Protein 6STT (pdb70)

Structure (mmCIF, N/CA/C/O backbone):
data_6STT
#
_entry.id   6STT
#
_cell.length_a   104.236
_cell.length_b   104.236
_cell.length_c   104.236
_cell.angle_alpha   90.000
_cell.angle_beta   90.000
_cell.angle_gamma   90.000
#
_symmetry.space_group_name_H-M   'P 2 3'
#
loop_
_entity.id
_entity.type
_entity.pdbx_description
1 polymer Fiber
2 non-polymer 'N-acetyl-alpha-neuraminic acid'
3 water water
#
loop_
_atom_site.group_PDB
_atom_site.id
_atom_site.type_symbol
_atom_site.label_atom_id
_atom_site.label_alt_id
_atom_site.label_comp_id
_atom_site.label_asym_id
_atom_site.label_entity_id
_atom_site.label_seq_id
_atom_site.pdbx_PDB_ins_code
_atom_site.Cartn_x
_atom_site.Cartn_y
_atom_site.Cartn_z
_atom_site.occupancy
_atom_site.B_iso_or_equiv
_atom_site.auth_seq_id
_atom_site.auth_comp_id
_atom_site.auth_asym_id
_atom_site.auth_atom_id
_atom_site.pdbx_PDB_model_num
ATOM 1 N N . LEU A 1 1 ? -12.198 -10.417 -20.236 1.00 42.46 187 LEU A N 1
ATOM 2 C CA . LEU A 1 1 ? -12.318 -9.377 -21.232 1.00 45.64 187 LEU A CA 1
ATOM 3 C C . LEU A 1 1 ? -13.014 -9.965 -22.467 1.00 37.27 187 LEU A C 1
ATOM 4 O O . LEU A 1 1 ? -13.250 -11.173 -22.542 1.00 33.85 187 LEU A O 1
ATOM 9 N N . THR A 1 2 ? -13.443 -9.086 -23.349 1.00 35.65 188 THR A N 1
ATOM 10 C CA . THR A 1 2 ? -14.440 -9.388 -24.391 1.00 33.80 188 THR A CA 1
ATOM 11 C C . THR A 1 2 ? -13.865 -8.867 -25.703 1.00 30.63 188 THR A C 1
ATOM 12 O O . THR A 1 2 ? -13.320 -7.758 -25.705 1.00 31.72 188 THR A O 1
ATOM 16 N N . LEU A 1 3 ? -13.958 -9.686 -26.737 1.00 29.81 189 LEU A N 1
ATOM 17 C CA . LEU A 1 3 ? -13.698 -9.334 -28.151 1.00 29.65 189 LEU A CA 1
ATOM 18 C C . LEU A 1 3 ? -15.036 -9.513 -28.854 1.00 27.34 189 LEU A C 1
ATOM 19 O O . LEU A 1 3 ? -15.615 -10.632 -28.777 1.00 26.04 189 LEU A O 1
ATOM 24 N N . TRP A 1 4 ? -15.530 -8.460 -29.469 1.00 28.53 190 TRP A N 1
ATOM 25 C CA . TRP A 1 4 ? -16.936 -8.460 -29.949 1.00 25.85 190 TRP A CA 1
ATOM 26 C C . TRP A 1 4 ? -17.099 -7.570 -31.179 1.00 25.46 190 TRP A C 1
ATOM 27 O O . TRP A 1 4 ? -16.268 -6.653 -31.412 1.00 27.38 190 TRP A O 1
ATOM 38 N N . THR A 1 5 ? -18.168 -7.859 -31.914 1.00 23.82 191 THR A N 1
ATOM 39 C CA . THR A 1 5 ? -18.779 -6.984 -32.934 1.00 25.11 191 THR A CA 1
ATOM 40 C C . THR A 1 5 ? -19.585 -5.907 -32.214 1.00 25.48 191 THR A C 1
ATOM 41 O O . THR A 1 5 ? -19.733 -5.973 -30.991 1.00 25.69 191 THR A O 1
ATOM 45 N N . THR A 1 6 ? -20.103 -4.949 -32.968 1.00 27.52 192 THR A N 1
ATOM 46 C CA . THR A 1 6 ? -21.203 -4.092 -32.489 1.00 26.98 192 THR A CA 1
ATOM 47 C C . THR A 1 6 ? -22.427 -4.973 -32.294 1.00 21.96 192 THR A C 1
ATOM 48 O O . THR A 1 6 ? -22.471 -6.119 -32.845 1.00 21.73 192 THR A O 1
ATOM 52 N N . LEU A 1 7 ? -23.417 -4.444 -31.583 1.00 22.15 193 LEU A N 1
ATOM 53 C CA . LEU A 1 7 ? -24.622 -5.235 -31.241 1.00 21.53 193 LEU A CA 1
ATOM 54 C C . LEU A 1 7 ? -25.811 -4.743 -32.071 1.00 22.92 193 LEU A C 1
ATOM 55 O O . LEU A 1 7 ? -26.916 -5.295 -31.927 1.00 24.63 193 LEU A O 1
ATOM 60 N N . ASP A 1 8 ? -25.642 -3.662 -32.829 1.00 23.37 194 ASP A N 1
ATOM 61 C CA . ASP A 1 8 ? -26.780 -3.105 -33.594 1.00 24.38 194 ASP A CA 1
ATOM 62 C C . ASP A 1 8 ? -27.021 -4.001 -34.806 1.00 25.42 194 ASP A C 1
ATOM 63 O O . ASP A 1 8 ? -26.292 -4.971 -35.029 1.00 27.45 194 ASP A O 1
ATOM 68 N N . PRO A 1 9 ? -28.038 -3.691 -35.638 1.00 27.13 195 PRO A N 1
ATOM 69 C CA . PRO A 1 9 ? -28.322 -4.492 -36.828 1.00 28.64 195 PRO A CA 1
ATOM 70 C C . PRO A 1 9 ? -27.471 -4.172 -38.075 1.00 27.60 195 PRO A C 1
ATOM 71 O O . PRO A 1 9 ? -27.691 -4.824 -39.086 1.00 30.90 195 PRO A O 1
ATOM 75 N N . SER A 1 10 ? -26.584 -3.166 -38.013 1.00 27.57 196 SER A N 1
ATOM 76 C CA . SER A 1 10 ? -25.784 -2.636 -39.158 1.00 29.68 196 SER A CA 1
ATOM 77 C C . SER A 1 10 ? -24.919 -3.752 -39.722 1.00 26.97 196 SER A C 1
ATOM 78 O O . SER A 1 10 ? -24.187 -4.375 -38.965 1.00 25.62 196 SER A O 1
ATOM 81 N N . PRO A 1 11 ? -24.908 -4.015 -41.049 1.00 25.31 197 PRO A N 1
ATOM 82 C CA . PRO A 1 11 ? -24.117 -5.128 -41.577 1.00 24.86 197 PRO A CA 1
ATOM 83 C C . PRO A 1 11 ? -22.593 -4.963 -41.425 1.00 24.35 197 PRO A C 1
ATOM 84 O O . PRO A 1 11 ? -22.067 -3.835 -41.424 1.00 28.00 197 PRO A O 1
ATOM 88 N N . ASN A 1 12 ? -21.921 -6.091 -41.219 1.00 22.85 198 ASN A N 1
ATOM 89 C CA . ASN A 1 12 ? -20.447 -6.137 -41.035 1.00 23.95 198 ASN A CA 1
ATOM 90 C C . ASN A 1 12 ? -19.824 -7.268 -41.855 1.00 24.10 198 ASN A C 1
ATOM 91 O O . ASN A 1 12 ? -18.623 -7.547 -41.664 1.00 26.62 198 ASN A O 1
ATOM 96 N N . CYS A 1 13 ? -20.587 -7.902 -42.742 1.00 25.62 199 CYS A N 1
ATOM 97 C CA . CYS A 1 13 ? -20.193 -9.212 -43.305 1.00 24.12 199 CYS A CA 1
ATOM 98 C C . CYS A 1 13 ? -20.602 -9.324 -44.771 1.00 25.65 199 CYS A C 1
ATOM 99 O O . CYS A 1 13 ? -21.640 -8.766 -45.131 1.00 24.71 199 CYS A O 1
ATOM 102 N N . LYS A 1 14 ? -19.792 -10.023 -45.568 1.00 25.87 200 LYS A N 1
ATOM 103 C CA . LYS A 1 14 ? -20.117 -10.386 -46.962 1.00 24.39 200 LYS A CA 1
ATOM 104 C C . LYS A 1 14 ? -20.226 -11.909 -47.052 1.00 24.88 200 LYS A C 1
ATOM 105 O O . LYS A 1 14 ? -19.200 -12.598 -46.934 1.00 29.81 200 LYS A O 1
ATOM 111 N N . ILE A 1 15 ? -21.431 -12.399 -47.303 1.00 24.59 201 ILE A N 1
ATOM 112 C CA . ILE A 1 15 ? -21.661 -13.810 -47.698 1.00 23.56 201 ILE A CA 1
ATOM 113 C C . ILE A 1 15 ? -21.690 -13.879 -49.225 1.00 24.35 201 ILE A C 1
ATOM 114 O O . ILE A 1 15 ? -20.914 -14.675 -49.799 1.00 28.51 201 ILE A O 1
ATOM 119 N N . ASP A 1 16 ? -22.612 -13.151 -49.833 1.00 26.90 202 ASP A N 1
ATOM 120 C CA . ASP A 1 16 ? -22.816 -13.053 -51.305 1.00 27.93 202 ASP A CA 1
ATOM 121 C C . ASP A 1 16 ? -22.305 -11.692 -51.793 1.00 28.46 202 ASP A C 1
ATOM 122 O O . ASP A 1 16 ? -21.308 -11.654 -52.542 1.00 31.95 202 ASP A O 1
ATOM 127 N N . ILE A 1 17 ? -22.966 -10.608 -51.379 1.00 29.63 203 ILE A N 1
ATOM 128 C CA . ILE A 1 17 ? -22.610 -9.232 -51.821 1.00 31.66 203 ILE A CA 1
ATOM 129 C C . ILE A 1 17 ? -22.109 -8.437 -50.611 1.00 31.09 203 ILE A C 1
ATOM 130 O O . ILE A 1 17 ? -22.334 -8.854 -49.449 1.00 27.47 203 ILE A O 1
ATOM 135 N N . GLU A 1 18 ? -21.452 -7.305 -50.889 1.00 31.33 204 GLU A N 1
ATOM 136 C CA . GLU A 1 18 ? -20.795 -6.482 -49.848 1.00 32.44 204 GLU A CA 1
ATOM 137 C C . GLU A 1 18 ? -21.842 -6.123 -48.789 1.00 28.32 204 GLU A C 1
ATOM 138 O O . GLU A 1 18 ? -23.004 -5.763 -49.157 1.00 28.29 204 GLU A O 1
ATOM 144 N N . LYS A 1 19 ? -21.472 -6.271 -47.517 1.00 27.56 205 LYS A N 1
ATOM 145 C CA . LYS A 1 19 ? -22.302 -5.784 -46.385 1.00 26.28 205 LYS A CA 1
ATOM 146 C C . LYS A 1 19 ? -23.723 -6.328 -46.527 1.00 25.25 205 LYS A C 1
ATOM 147 O O . LYS A 1 19 ? -24.708 -5.572 -46.315 1.00 26.27 205 LYS A O 1
ATOM 153 N N . ASP A 1 20 ? -23.844 -7.622 -46.813 1.00 23.68 206 ASP A N 1
ATOM 154 C CA . ASP A 1 20 ? -25.185 -8.222 -46.972 1.00 23.79 206 ASP A CA 1
ATOM 155 C C . ASP A 1 20 ? -25.642 -8.820 -45.653 1.00 24.87 206 ASP A C 1
ATOM 156 O O . ASP A 1 20 ? -26.739 -9.384 -45.636 1.00 22.56 206 ASP A O 1
ATOM 161 N N . SER A 1 21 ? -24.840 -8.756 -44.596 1.00 21.93 207 SER A N 1
ATOM 162 C CA . SER A 1 21 ? -25.219 -9.501 -43.382 1.00 21.01 207 SER A CA 1
ATOM 163 C C . SER A 1 21 ? -24.571 -8.917 -42.131 1.00 21.22 207 SER A C 1
ATOM 164 O O . SER A 1 21 ? -23.500 -8.260 -42.220 1.00 24.44 207 SER A O 1
ATOM 167 N N . LYS A 1 22 ? -25.194 -9.195 -40.988 1.00 22.02 208 LYS A N 1
ATOM 168 C CA . LYS A 1 22 ? -24.669 -8.824 -39.654 1.00 20.09 208 LYS A CA 1
ATOM 169 C C . LYS A 1 22 ? -24.450 -10.106 -38.861 1.00 20.93 208 LYS A C 1
ATOM 170 O O . LYS A 1 22 ? -25.443 -10.709 -38.437 1.00 21.17 208 LYS A O 1
ATOM 176 N N . LEU A 1 23 ? -23.188 -10.479 -38.685 1.00 19.83 209 LEU A N 1
ATOM 177 C CA . LEU A 1 23 ? -22.785 -11.524 -37.716 1.00 19.79 209 LEU A CA 1
ATOM 178 C C . LEU A 1 23 ? -22.569 -10.813 -36.390 1.00 20.47 209 LEU A C 1
ATOM 179 O O . LEU A 1 23 ? -21.647 -9.982 -36.315 1.00 22.14 209 LEU A O 1
ATOM 184 N N . THR A 1 24 ? -23.414 -11.089 -35.404 1.00 19.14 210 THR A N 1
ATOM 185 C CA . THR A 1 24 ? -23.210 -10.552 -34.039 1.00 19.59 210 THR A CA 1
ATOM 186 C C . THR A 1 24 ? -22.450 -11.631 -33.274 1.00 18.64 210 THR A C 1
ATOM 187 O O . THR A 1 24 ? -22.983 -12.748 -33.119 1.00 19.99 210 THR A O 1
ATOM 191 N N . LEU A 1 25 ? -21.210 -11.333 -32.885 1.00 21.13 211 LEU A N 1
ATOM 192 C CA . LEU A 1 25 ? -20.340 -12.314 -32.212 1.00 21.96 211 LEU A CA 1
ATOM 193 C C . LEU A 1 25 ? -19.739 -11.671 -30.969 1.00 20.88 211 LEU A C 1
ATOM 194 O O . LEU A 1 25 ? -19.114 -10.605 -31.094 1.00 22.94 211 LEU A O 1
ATOM 199 N N . VAL A 1 26 ? -19.967 -12.312 -29.822 1.00 21.31 212 VAL A N 1
ATOM 200 C CA . VAL A 1 26 ? -19.416 -11.891 -28.516 1.00 22.39 212 VAL A CA 1
ATOM 201 C C . VAL A 1 26 ? -18.579 -13.041 -27.969 1.00 24.61 212 VAL A C 1
ATOM 202 O O . VAL A 1 26 ? -19.120 -14.158 -27.756 1.00 21.71 212 VAL A O 1
ATOM 206 N N . LEU A 1 27 ? -17.282 -12.783 -27.828 1.00 25.92 213 LEU A N 1
ATOM 207 C CA . LEU A 1 27 ? -16.308 -13.744 -27.257 1.00 24.70 213 LEU A CA 1
ATOM 208 C C . LEU A 1 27 ? -15.881 -13.207 -25.896 1.00 25.87 213 LEU A C 1
ATOM 209 O O . LEU A 1 27 ? -15.316 -12.101 -25.843 1.00 28.53 213 LEU A O 1
ATOM 214 N N . THR A 1 28 ? -16.151 -13.971 -24.848 1.00 25.17 214 THR A N 1
ATOM 215 C CA . THR A 1 28 ? -15.808 -13.603 -23.462 1.00 26.37 214 THR A CA 1
ATOM 216 C C . THR A 1 28 ? -14.750 -14.589 -22.980 1.00 26.95 214 THR A C 1
ATOM 217 O O . THR A 1 28 ? -14.995 -15.828 -23.005 1.00 25.89 214 THR A O 1
ATOM 221 N N . LYS A 1 29 ? -13.598 -14.066 -22.579 1.00 28.27 215 LYS A N 1
ATOM 222 C CA . LYS A 1 29 ? -12.515 -14.904 -22.031 1.00 29.89 215 LYS A CA 1
ATOM 223 C C . LYS A 1 29 ? -12.839 -15.231 -20.574 1.00 31.34 215 LYS A C 1
ATOM 224 O O . LYS A 1 29 ? -12.918 -14.303 -19.754 1.00 33.90 215 LYS A O 1
ATOM 230 N N . CYS A 1 30 ? -13.045 -16.514 -20.285 1.00 29.95 216 CYS A N 1
ATOM 231 C CA . CYS A 1 30 ? -13.279 -17.081 -18.935 1.00 36.33 216 CYS A CA 1
ATOM 232 C C . CYS A 1 30 ? -12.147 -18.068 -18.665 1.00 39.57 216 CYS A C 1
ATOM 233 O O . CYS A 1 30 ? -12.322 -19.284 -18.872 1.00 38.59 216 CYS A O 1
ATOM 236 N N . GLY A 1 31 ? -10.996 -17.524 -18.291 1.00 47.10 217 GLY A N 1
ATOM 237 C CA . GLY A 1 31 ? -9.739 -18.266 -18.135 1.00 43.71 217 GLY A CA 1
ATOM 238 C C . GLY A 1 31 ? -9.394 -19.006 -19.407 1.00 37.43 217 GLY A C 1
ATOM 239 O O . GLY A 1 31 ? -9.258 -18.377 -20.474 1.00 41.95 217 GLY A O 1
ATOM 240 N N . SER A 1 32 ? -9.310 -20.325 -19.297 1.00 34.65 218 SER A N 1
ATOM 241 C CA . SER A 1 32 ? -8.810 -21.221 -20.363 1.00 30.50 218 SER A CA 1
ATOM 242 C C . SER A 1 32 ? -9.853 -21.404 -21.472 1.00 27.03 218 SER A C 1
ATOM 243 O O . SER A 1 32 ? -9.524 -22.027 -22.467 1.00 27.53 218 SER A O 1
ATOM 246 N N . GLN A 1 33 ? -11.080 -20.913 -21.291 1.00 24.66 219 GLN A N 1
ATOM 247 C CA . GLN A 1 33 ? -12.189 -21.124 -22.257 1.00 21.99 219 GLN A CA 1
ATOM 248 C C . GLN A 1 33 ? -12.726 -19.777 -22.736 1.00 22.74 219 GLN A C 1
ATOM 249 O O . GLN A 1 33 ? -12.797 -18.811 -21.936 1.00 27.04 219 GLN A O 1
ATOM 255 N N . ILE A 1 34 ? -13.078 -19.736 -24.009 1.00 22.76 220 ILE A N 1
ATOM 256 C CA . ILE A 1 34 ? -13.841 -18.625 -24.613 1.00 22.05 220 ILE A CA 1
ATOM 257 C C . ILE A 1 34 ? -15.321 -18.998 -24.580 1.00 21.04 220 ILE A C 1
ATOM 258 O O . ILE A 1 34 ? -15.656 -20.065 -25.102 1.00 22.73 220 ILE A O 1
ATOM 263 N N . LEU A 1 35 ? -16.150 -18.167 -23.933 1.00 20.58 221 LEU A N 1
ATOM 264 C CA . LEU A 1 35 ? -17.631 -18.301 -23.947 1.00 20.75 221 LEU A CA 1
ATOM 265 C C . LEU A 1 35 ? -18.096 -17.488 -25.155 1.00 20.94 221 LEU A C 1
ATOM 266 O O . LEU A 1 35 ? -17.827 -16.276 -25.173 1.00 23.30 221 LEU A O 1
ATOM 271 N N . ALA A 1 36 ? -18.787 -18.098 -26.100 1.00 20.19 222 ALA A N 1
ATOM 272 C CA . ALA A 1 36 ? -19.104 -17.461 -27.382 1.00 19.88 222 ALA A CA 1
ATOM 273 C C . ALA A 1 36 ? -20.613 -17.405 -27.581 1.00 19.55 222 ALA A C 1
ATOM 274 O O . ALA A 1 36 ? -21.328 -18.374 -27.270 1.00 19.05 222 ALA A O 1
ATOM 276 N N . ASN A 1 37 ? -21.072 -16.285 -28.127 1.00 18.95 223 ASN A N 1
ATOM 277 C CA . ASN A 1 37 ? -22.510 -16.071 -28.414 1.00 17.74 223 ASN A CA 1
ATOM 278 C C . ASN A 1 37 ? -22.574 -15.542 -29.845 1.00 18.09 223 ASN A C 1
ATOM 279 O O . ASN A 1 37 ? -21.860 -14.552 -30.132 1.00 18.44 223 ASN A O 1
ATOM 284 N N . VAL A 1 38 ? -23.363 -16.180 -30.714 1.00 17.57 224 VAL A N 1
ATOM 285 C CA . VAL A 1 38 ? -23.419 -15.797 -32.147 1.00 17.43 224 VAL A CA 1
ATOM 286 C C . VAL A 1 38 ? -24.860 -15.759 -32.637 1.00 16.64 224 VAL A C 1
ATOM 287 O O . VAL A 1 38 ? -25.686 -16.617 -32.251 1.00 18.01 224 VAL A O 1
ATOM 291 N N . SER A 1 39 ? -25.146 -14.783 -33.487 1.00 18.60 225 SER A N 1
ATOM 292 C CA . SER A 1 39 ? -26.387 -14.747 -34.284 1.00 17.59 225 SER A CA 1
ATOM 293 C C . SER A 1 39 ? -26.041 -14.191 -35.663 1.00 17.87 225 SER A C 1
ATOM 294 O O . SER A 1 39 ? -24.991 -13.516 -35.825 1.00 18.53 225 SER A O 1
ATOM 297 N N . LEU A 1 40 ? -26.948 -14.374 -36.600 1.00 18.33 226 LEU A N 1
ATOM 298 C CA . LEU A 1 40 ? -26.743 -13.901 -37.984 1.00 18.39 226 LEU A CA 1
ATOM 299 C C . LEU A 1 40 ? -28.072 -13.354 -38.509 1.00 18.84 226 LEU A C 1
ATOM 300 O O . LEU A 1 40 ? -29.085 -14.056 -38.490 1.00 19.31 226 LEU A O 1
ATOM 305 N N . ILE A 1 41 ? -28.035 -12.143 -39.041 1.00 19.82 227 ILE A N 1
ATOM 306 C CA . ILE A 1 41 ? -29.137 -11.528 -39.816 1.00 18.84 227 ILE A CA 1
ATOM 307 C C . ILE A 1 41 ? -28.584 -11.283 -41.214 1.00 21.52 227 ILE A C 1
ATOM 308 O O . ILE A 1 41 ? -27.525 -10.637 -41.331 1.00 21.13 227 ILE A O 1
ATOM 313 N N . ILE A 1 42 ? -29.282 -11.754 -42.234 1.00 21.21 228 ILE A N 1
ATOM 314 C CA . ILE A 1 42 ? -28.907 -11.442 -43.642 1.00 22.60 228 ILE A CA 1
ATOM 315 C C . ILE A 1 42 ? -29.872 -10.374 -44.158 1.00 24.32 228 ILE A C 1
ATOM 316 O O . ILE A 1 42 ? -31.083 -10.544 -44.048 1.00 24.78 228 ILE A O 1
ATOM 321 N N . VAL A 1 43 ? -29.314 -9.261 -44.616 1.00 25.50 229 VAL A N 1
ATOM 322 C CA . VAL A 1 43 ? -30.085 -8.032 -44.918 1.00 25.34 229 VAL A CA 1
ATOM 323 C C . VAL A 1 43 ? -30.154 -7.765 -46.412 1.00 25.36 229 VAL A C 1
ATOM 324 O O . VAL A 1 43 ? -30.960 -6.924 -46.777 1.00 29.38 229 VAL A O 1
ATOM 328 N N . ASN A 1 44 ? -29.338 -8.430 -47.233 1.00 26.72 230 ASN A N 1
ATOM 329 C CA . ASN A 1 44 ? -29.318 -8.196 -48.700 1.00 27.57 230 ASN A CA 1
ATOM 330 C C . ASN A 1 44 ? -28.711 -9.438 -49.348 1.00 26.55 230 ASN A C 1
ATOM 331 O O . ASN A 1 44 ? -28.364 -10.395 -48.628 1.00 24.98 230 ASN A O 1
ATOM 336 N N . GLY A 1 45 ? -28.664 -9.443 -50.671 1.00 29.44 231 GLY A N 1
ATOM 337 C CA . GLY A 1 45 ? -28.035 -10.533 -51.424 1.00 29.55 231 GLY A CA 1
ATOM 338 C C . GLY A 1 45 ? -28.955 -11.745 -51.483 1.00 27.08 231 GLY A C 1
ATOM 339 O O . GLY A 1 45 ? -30.123 -11.666 -51.018 1.00 27.56 231 GLY A O 1
ATOM 340 N N . LYS A 1 46 ? -28.452 -12.827 -52.059 1.00 27.06 232 LYS A N 1
ATOM 341 C CA . LYS A 1 46 ? -29.290 -13.967 -52.512 1.00 27.05 232 LYS A CA 1
ATOM 342 C C . LYS A 1 46 ? -29.764 -14.771 -51.305 1.00 24.61 232 LYS A C 1
ATOM 343 O O . LYS A 1 46 ? -30.710 -15.551 -51.479 1.00 26.76 232 LYS A O 1
ATOM 349 N N . PHE A 1 47 ? -29.121 -14.615 -50.143 1.00 23.42 233 PHE A N 1
ATOM 350 C CA . PHE A 1 47 ? -29.482 -15.404 -48.937 1.00 22.76 233 PHE A CA 1
ATOM 351 C C . PHE A 1 47 ? -30.406 -14.602 -48.000 1.00 22.69 233 PHE A C 1
ATOM 352 O O . PHE A 1 47 ? -30.778 -15.125 -46.952 1.00 21.70 233 PHE A O 1
ATOM 360 N N . LYS A 1 48 ? -30.734 -13.356 -48.317 1.00 24.07 234 LYS A N 1
ATOM 361 C CA . LYS A 1 48 ? -31.633 -12.567 -47.445 1.00 23.95 234 LYS A CA 1
ATOM 362 C C . LYS A 1 48 ? -32.935 -13.335 -47.214 1.00 22.98 234 LYS A C 1
ATOM 363 O O . LYS A 1 48 ? -33.385 -13.469 -46.044 1.00 23.82 234 LYS A O 1
ATOM 369 N N . ILE A 1 49 ? -33.553 -13.755 -48.302 1.00 24.28 235 ILE A N 1
ATOM 370 C CA . ILE A 1 49 ? -34.799 -14.565 -48.265 1.00 27.12 235 ILE A CA 1
ATOM 371 C C . ILE A 1 49 ? -34.425 -15.891 -48.931 1.00 24.36 235 ILE A C 1
ATOM 372 O O . ILE A 1 49 ? -34.037 -15.866 -50.122 1.00 25.53 235 ILE A O 1
ATOM 377 N N . LEU A 1 50 ? -34.505 -17.001 -48.200 1.00 24.87 236 LEU A N 1
ATOM 378 C CA . LEU A 1 50 ? -34.234 -18.334 -48.782 1.00 23.98 236 LEU A CA 1
ATOM 379 C C . LEU A 1 50 ? -35.403 -18.693 -49.692 1.00 26.96 236 LEU A C 1
ATOM 380 O O . LEU A 1 50 ? -36.537 -18.823 -49.188 1.00 29.64 236 LEU A O 1
ATOM 385 N N . ASN A 1 51 ? -35.095 -18.819 -50.983 1.00 27.67 237 ASN A N 1
ATOM 386 C CA . ASN A 1 51 ? -36.053 -19.156 -52.054 1.00 28.48 237 ASN A CA 1
ATOM 387 C C . ASN A 1 51 ? -35.551 -20.432 -52.742 1.00 29.28 237 ASN A C 1
ATOM 388 O O . ASN A 1 51 ? -35.685 -20.539 -53.956 1.00 30.09 237 ASN A O 1
ATOM 393 N N . ASN A 1 52 ? -35.045 -21.406 -51.970 1.00 25.89 238 ASN A N 1
ATOM 394 C CA . ASN A 1 52 ? -34.558 -22.686 -52.540 1.00 27.67 238 ASN A CA 1
ATOM 395 C C . ASN A 1 52 ? -35.686 -23.326 -53.357 1.00 29.49 238 ASN A C 1
ATOM 396 O O . ASN A 1 52 ? -35.409 -23.859 -54.445 1.00 30.89 238 ASN A O 1
ATOM 401 N N . LYS A 1 53 ? -36.934 -23.218 -52.904 1.00 30.62 239 LYS A N 1
ATOM 402 C CA . LYS A 1 53 ? -38.027 -23.966 -53.569 1.00 34.16 239 LYS A CA 1
ATOM 403 C C . LYS A 1 53 ? -38.200 -23.449 -55.005 1.00 35.29 239 LYS A C 1
ATOM 404 O O . LYS A 1 53 ? -38.471 -24.271 -55.907 1.00 40.70 239 LYS A O 1
ATOM 410 N N . THR A 1 54 ? -38.050 -22.143 -55.227 1.00 31.50 240 THR A N 1
ATOM 411 C CA . THR A 1 54 ? -38.290 -21.521 -56.550 1.00 33.51 240 THR A CA 1
ATOM 412 C C . THR A 1 54 ? -36.971 -21.143 -57.246 1.00 32.13 240 THR A C 1
ATOM 413 O O . THR A 1 54 ? -37.036 -20.700 -58.405 1.00 33.59 240 THR A O 1
ATOM 417 N N . ASP A 1 55 ? -35.817 -21.351 -56.608 1.00 33.17 241 ASP A N 1
ATOM 418 C CA . ASP A 1 55 ? -34.478 -21.166 -57.238 1.00 32.83 241 ASP A CA 1
ATOM 419 C C . ASP A 1 55 ? -33.570 -22.350 -56.922 1.00 33.62 241 ASP A C 1
ATOM 420 O O . ASP A 1 55 ? -32.790 -22.318 -55.973 1.00 32.96 241 ASP A O 1
ATOM 425 N N . PRO A 1 56 ? -33.621 -23.408 -57.753 1.00 34.81 242 PRO A N 1
ATOM 426 C CA . PRO A 1 56 ? -32.771 -24.583 -57.572 1.00 34.24 242 PRO A CA 1
ATOM 427 C C . PRO A 1 56 ? -31.262 -24.290 -57.686 1.00 32.50 242 PRO A C 1
ATOM 428 O O . PRO A 1 56 ? -30.474 -25.141 -57.299 1.00 34.75 242 PRO A O 1
ATOM 432 N N . SER A 1 57 ? -30.857 -23.119 -58.182 1.00 30.95 243 SER A N 1
ATOM 433 C CA . SER A 1 57 ? -29.410 -22.752 -58.267 1.00 28.96 243 SER A CA 1
ATOM 434 C C . SER A 1 57 ? -28.927 -22.167 -56.941 1.00 26.44 243 SER A C 1
ATOM 435 O O . SER A 1 57 ? -27.679 -22.016 -56.779 1.00 26.51 243 SER A O 1
ATOM 438 N N . LEU A 1 58 ? -29.840 -21.837 -56.021 1.00 24.59 244 LEU A N 1
ATOM 439 C CA . LEU A 1 58 ? -29.412 -21.244 -54.738 1.00 23.43 244 LEU A CA 1
ATOM 440 C C . LEU A 1 58 ? -28.789 -22.338 -53.893 1.00 24.45 244 LEU A C 1
ATOM 441 O O . LEU A 1 58 ? -29.351 -23.424 -53.759 1.00 25.33 244 LEU A O 1
ATOM 446 N N . PRO A 1 59 ? -27.583 -22.107 -53.332 1.00 22.96 245 PRO A N 1
ATOM 447 C CA . PRO A 1 59 ? -27.006 -23.054 -52.378 1.00 21.73 245 PRO A CA 1
ATOM 448 C C . PRO A 1 59 ? -27.878 -23.276 -51.130 1.00 21.89 245 PRO A C 1
ATOM 449 O O . PRO A 1 59 ? -28.705 -22.420 -50.766 1.00 23.44 245 PRO A O 1
ATOM 453 N N . LYS A 1 60 ? -27.692 -24.452 -50.520 1.00 22.33 246 LYS A N 1
ATOM 454 C CA . LYS A 1 60 ? -28.310 -24.823 -49.225 1.00 21.88 246 LYS A CA 1
ATOM 455 C C . LYS A 1 60 ? -27.240 -24.811 -48.133 1.00 22.28 246 LYS A C 1
ATOM 456 O O . LYS A 1 60 ? -27.478 -25.380 -47.058 1.00 21.20 246 LYS A O 1
ATOM 462 N N . SER A 1 61 ? -26.118 -24.140 -48.386 1.00 21.22 247 SER A N 1
ATOM 463 C CA . SER A 1 61 ? -25.084 -23.946 -47.345 1.00 20.69 247 SER A CA 1
ATOM 464 C C . SER A 1 61 ? -24.161 -22.803 -47.751 1.00 20.09 247 SER A C 1
ATOM 465 O O . SER A 1 61 ? -24.047 -22.474 -48.958 1.00 23.80 247 SER A O 1
ATOM 468 N N . PHE A 1 62 ? -23.544 -22.203 -46.764 1.00 21.37 248 PHE A N 1
ATOM 469 C CA . PHE A 1 62 ? -22.524 -21.154 -46.975 1.00 20.15 248 PHE A CA 1
ATOM 470 C C . PHE A 1 62 ? -21.665 -21.081 -45.728 1.00 18.41 248 PHE A C 1
ATOM 471 O O . PHE A 1 62 ? -22.069 -21.606 -44.654 1.00 20.16 248 PHE A O 1
ATOM 479 N N . ASN A 1 63 ? -20.483 -20.470 -45.897 1.00 19.71 249 ASN A N 1
ATOM 480 C CA . ASN A 1 63 ? -19.526 -20.276 -44.786 1.00 20.56 249 ASN A CA 1
ATOM 481 C C . ASN A 1 63 ? -19.370 -18.786 -44.469 1.00 20.95 249 ASN A C 1
ATOM 482 O O . ASN A 1 63 ? -19.361 -17.960 -45.393 1.00 22.64 249 ASN A O 1
ATOM 487 N N . ILE A 1 64 ? -19.153 -18.502 -43.192 1.00 20.38 250 ILE A N 1
ATOM 488 C CA . ILE A 1 64 ? -18.578 -17.223 -42.718 1.00 22.24 250 ILE A CA 1
ATOM 489 C C . ILE A 1 64 ? -17.272 -17.603 -42.026 1.00 21.29 250 ILE A C 1
ATOM 490 O O . ILE A 1 64 ? -17.308 -18.298 -40.969 1.00 20.87 250 ILE A O 1
ATOM 495 N N . LYS A 1 65 ? -16.162 -17.179 -42.603 1.00 22.80 251 LYS A N 1
ATOM 496 C CA . LYS A 1 65 ? -14.817 -17.602 -42.166 1.00 22.84 251 LYS A CA 1
ATOM 497 C C . LYS A 1 65 ? -14.146 -16.423 -41.472 1.00 23.01 251 LYS A C 1
ATOM 498 O O . LYS A 1 65 ? -14.070 -15.338 -42.078 1.00 23.75 251 LYS A O 1
ATOM 504 N N . LEU A 1 66 ? -13.726 -16.640 -40.229 1.00 22.14 252 LEU A N 1
ATOM 505 C CA . LEU A 1 66 ? -12.827 -15.722 -39.499 1.00 21.83 252 LEU A CA 1
ATOM 506 C C . LEU A 1 66 ? -11.435 -16.345 -39.572 1.00 23.74 252 LEU A C 1
ATOM 507 O O . LEU A 1 66 ? -11.175 -17.333 -38.844 1.00 22.67 252 LEU A O 1
ATOM 512 N N . LEU A 1 67 ? -10.637 -15.864 -40.540 1.00 25.05 253 LEU A N 1
ATOM 513 C CA . LEU A 1 67 ? -9.254 -16.306 -40.782 1.00 29.27 253 LEU A CA 1
ATOM 514 C C . LEU A 1 67 ? -8.383 -15.326 -40.018 1.00 29.60 253 LEU A C 1
ATOM 515 O O . LEU A 1 67 ? -8.458 -14.121 -40.309 1.00 29.39 253 LEU A O 1
ATOM 520 N N . PHE A 1 68 ? -7.636 -15.816 -39.035 1.00 28.78 254 PHE A N 1
ATOM 521 C CA . PHE A 1 68 ? -6.753 -14.953 -38.223 1.00 30.11 254 PHE A CA 1
ATOM 522 C C . PHE A 1 68 ? -5.289 -15.142 -38.629 1.00 29.58 254 PHE A C 1
ATOM 523 O O . PHE A 1 68 ? -4.794 -16.291 -38.800 1.00 31.44 254 PHE A O 1
ATOM 531 N N . ASP A 1 69 ? -4.573 -14.015 -38.690 1.00 29.64 255 ASP A N 1
ATOM 532 C CA . ASP A 1 69 ? -3.087 -14.037 -38.723 1.00 29.77 255 ASP A CA 1
ATOM 533 C C . ASP A 1 69 ? -2.605 -14.477 -37.325 1.00 30.55 255 ASP A C 1
ATOM 534 O O . ASP A 1 69 ? -3.417 -14.564 -36.397 1.00 31.47 255 ASP A O 1
ATOM 539 N N A GLN A 1 70 ? -1.292 -14.703 -37.185 0.65 31.98 256 GLN A N 1
ATOM 540 N N B GLN A 1 70 ? -1.279 -14.742 -37.174 0.35 32.61 256 GLN A N 1
ATOM 541 C CA A GLN A 1 70 ? -0.713 -15.249 -35.927 0.65 31.60 256 GLN A CA 1
ATOM 542 C CA B GLN A 1 70 ? -0.716 -15.295 -35.900 0.35 33.08 256 GLN A CA 1
ATOM 543 C C A GLN A 1 70 ? -1.077 -14.329 -34.709 0.65 33.16 256 GLN A C 1
ATOM 544 C C B GLN A 1 70 ? -1.130 -14.350 -34.693 0.35 33.73 256 GLN A C 1
ATOM 545 O O A GLN A 1 70 ? -0.812 -14.813 -33.493 0.65 36.11 256 GLN A O 1
ATOM 546 O O B GLN A 1 70 ? -0.671 -14.883 -33.387 0.35 42.53 256 GLN A O 1
ATOM 557 N N . ASN A 1 71 ? -1.133 -12.934 -35.064 1.00 36.38 257 ASN A N 1
ATOM 558 C CA . ASN A 1 71 ? -1.421 -11.896 -34.028 1.00 39.04 257 ASN A CA 1
ATOM 559 C C . ASN A 1 71 ? -2.875 -11.982 -33.516 1.00 36.15 257 ASN A C 1
ATOM 560 O O . ASN A 1 71 ? -3.201 -11.349 -32.473 1.00 45.03 257 ASN A O 1
ATOM 565 N N . GLY A 1 72 ? -3.741 -12.774 -34.176 1.00 33.18 258 GLY A N 1
ATOM 566 C CA . GLY A 1 72 ? -5.168 -12.825 -33.791 1.00 33.07 258 GLY A CA 1
ATOM 567 C C . GLY A 1 72 ? -5.965 -11.730 -34.468 1.00 32.35 258 GLY A C 1
ATOM 568 O O . GLY A 1 72 ? -7.047 -11.364 -33.963 1.00 35.63 258 GLY A O 1
ATOM 569 N N . VAL A 1 73 ? -5.482 -11.251 -35.611 1.00 33.85 259 VAL A N 1
ATOM 570 C CA . VAL A 1 73 ? -6.159 -10.195 -36.389 1.00 33.24 259 VAL A CA 1
ATOM 571 C C . VAL A 1 73 ? -6.691 -10.879 -37.657 1.00 34.87 259 VAL A C 1
ATOM 572 O O . VAL A 1 73 ? -6.038 -11.815 -38.253 1.00 39.69 259 VAL A O 1
ATOM 576 N N . LEU A 1 74 ? -7.905 -10.407 -38.052 1.00 29.84 260 LEU A N 1
ATOM 577 C CA . LEU A 1 74 ? -8.526 -10.991 -39.257 1.00 30.37 260 LEU A CA 1
ATOM 578 C C . LEU A 1 74 ? -7.656 -10.693 -40.501 1.00 30.24 260 LEU A C 1
ATOM 579 O O . LEU A 1 74 ? -7.090 -9.603 -40.587 1.00 33.57 260 LEU A O 1
ATOM 584 N N . LEU A 1 75 ? -7.577 -11.676 -41.401 1.00 30.39 261 LEU A N 1
ATOM 585 C CA . LEU A 1 75 ? -6.978 -11.624 -42.751 1.00 30.73 261 LEU A CA 1
ATOM 586 C C . LEU A 1 75 ? -8.047 -11.231 -43.767 1.00 29.69 261 LEU A C 1
ATOM 587 O O . LEU A 1 75 ? -9.235 -11.483 -43.500 1.00 28.77 261 LEU A O 1
ATOM 592 N N . GLU A 1 76 ? -7.620 -10.654 -44.892 1.00 33.04 262 GLU A N 1
ATOM 593 C CA . GLU A 1 76 ? -8.523 -10.050 -45.907 1.00 37.15 262 GLU A CA 1
ATOM 594 C C . GLU A 1 76 ? -9.494 -11.085 -46.482 1.00 36.62 262 GLU A C 1
ATOM 595 O O . GLU A 1 76 ? -10.576 -10.653 -46.903 1.00 35.54 262 GLU A O 1
ATOM 601 N N . ASN A 1 77 ? -9.114 -12.365 -46.570 1.00 36.40 263 ASN A N 1
ATOM 602 C CA . ASN A 1 77 ? -9.955 -13.406 -47.231 1.00 36.82 263 ASN A CA 1
ATOM 603 C C . ASN A 1 77 ? -11.123 -13.799 -46.316 1.00 34.18 263 ASN A C 1
ATOM 604 O O . ASN A 1 77 ? -12.030 -14.538 -46.800 1.00 35.93 263 ASN A O 1
ATOM 609 N N . SER A 1 78 ? -11.125 -13.345 -45.054 1.00 29.36 264 SER A N 1
ATOM 610 C CA . SER A 1 78 ? -12.273 -13.537 -44.131 1.00 28.09 264 SER A CA 1
ATOM 611 C C . SER A 1 78 ? -13.530 -12.885 -44.702 1.00 25.81 264 SER A C 1
ATOM 612 O O . SER A 1 78 ? -13.443 -11.910 -45.483 1.00 26.55 264 SER A O 1
ATOM 615 N N . ASN A 1 79 ? -14.681 -13.331 -44.229 1.00 24.31 265 ASN A N 1
ATOM 616 C CA . ASN A 1 79 ? -15.961 -12.737 -44.684 1.00 25.96 265 ASN A CA 1
ATOM 617 C C . ASN A 1 79 ? -16.215 -11.393 -43.983 1.00 24.52 265 ASN A C 1
ATOM 618 O O . ASN A 1 79 ? -17.128 -10.680 -44.434 1.00 27.01 265 ASN A O 1
ATOM 623 N N . ILE A 1 80 ? -15.479 -11.103 -42.913 1.00 23.87 266 ILE A N 1
ATOM 624 C CA . ILE A 1 80 ? -15.577 -9.867 -42.079 1.00 25.87 266 ILE A CA 1
ATOM 625 C C . ILE A 1 80 ? -14.203 -9.199 -42.062 1.00 27.30 266 ILE A C 1
ATOM 626 O O . ILE A 1 80 ? -13.209 -9.893 -41.865 1.00 30.61 266 ILE A O 1
ATOM 631 N N . GLU A 1 81 ? -14.176 -7.886 -42.244 1.00 28.47 267 GLU A N 1
ATOM 632 C CA . GLU A 1 81 ? -12.933 -7.078 -42.208 1.00 32.90 267 GLU A CA 1
ATOM 633 C C . GLU A 1 81 ? -12.429 -6.994 -40.769 1.00 30.05 267 GLU A C 1
ATOM 634 O O . GLU A 1 81 ? -13.266 -7.005 -39.848 1.00 28.74 267 GLU A O 1
ATOM 640 N N . LYS A 1 82 ? -11.117 -6.828 -40.596 1.00 31.74 268 LYS A N 1
ATOM 641 C CA . LYS A 1 82 ? -10.467 -6.802 -39.259 1.00 29.69 268 LYS A CA 1
ATOM 642 C C . LYS A 1 82 ? -11.059 -5.691 -38.367 1.00 32.74 268 LYS A C 1
ATOM 643 O O . LYS A 1 82 ? -11.016 -5.860 -37.134 1.00 32.34 268 LYS A O 1
ATOM 649 N N . GLN A 1 83 ? -11.579 -4.583 -38.921 1.00 31.85 269 GLN A N 1
ATOM 650 C CA . GLN A 1 83 ? -12.070 -3.476 -38.039 1.00 33.35 269 GLN A CA 1
ATOM 651 C C . GLN A 1 83 ? -13.309 -3.933 -37.239 1.00 31.44 269 GLN A C 1
ATOM 652 O O . GLN A 1 83 ? -13.654 -3.304 -36.226 1.00 35.97 269 GLN A O 1
ATOM 658 N N . TYR A 1 84 ? -13.956 -5.019 -37.631 1.00 30.11 270 TYR A N 1
ATOM 659 C CA . TYR A 1 84 ? -15.298 -5.329 -37.080 1.00 29.12 270 TYR A CA 1
ATOM 660 C C . TYR A 1 84 ? -15.238 -6.187 -35.803 1.00 27.51 270 TYR A C 1
ATOM 661 O O . TYR A 1 84 ? -16.324 -6.468 -35.263 1.00 28.22 270 TYR A O 1
ATOM 670 N N . LEU A 1 85 ? -14.043 -6.497 -35.286 1.00 28.24 271 LEU A N 1
ATOM 671 C CA . LEU A 1 85 ? -13.820 -7.106 -33.942 1.00 28.98 271 LEU A CA 1
ATOM 672 C C . LEU A 1 85 ? -12.997 -6.131 -33.086 1.00 28.45 271 LEU A C 1
ATOM 673 O O . LEU A 1 85 ? -11.901 -5.734 -33.544 1.00 34.06 271 LEU A O 1
ATOM 678 N N . ASN A 1 86 ? -13.507 -5.749 -31.906 1.00 30.11 272 ASN A N 1
ATOM 679 C CA . ASN A 1 86 ? -12.826 -4.844 -30.939 1.00 32.52 272 ASN A CA 1
ATOM 680 C C . ASN A 1 86 ? -12.929 -5.368 -29.505 1.00 31.82 272 ASN A C 1
ATOM 681 O O . ASN A 1 86 ? -13.907 -6.031 -29.190 1.00 31.17 272 ASN A O 1
ATOM 686 N N . PHE A 1 87 ? -11.983 -4.975 -28.646 1.00 33.47 273 PHE A N 1
ATOM 687 C CA . PHE A 1 87 ? -12.059 -5.158 -27.172 1.00 33.62 273 PHE A CA 1
ATOM 688 C C . PHE A 1 87 ? -13.114 -4.230 -26.571 1.00 35.24 273 PHE A C 1
ATOM 689 O O . PHE A 1 87 ? -13.200 -3.082 -27.018 1.00 33.95 273 PHE A O 1
ATOM 697 N N . ARG A 1 88 ? -13.894 -4.741 -25.612 1.00 35.72 274 ARG A N 1
ATOM 698 C CA . ARG A 1 88 ? -14.817 -3.949 -24.746 1.00 39.11 274 ARG A CA 1
ATOM 699 C C . ARG A 1 88 ? -13.987 -3.217 -23.680 1.00 47.19 274 ARG A C 1
ATOM 700 O O . ARG A 1 88 ? -13.117 -3.864 -23.056 1.00 50.33 274 ARG A O 1
ATOM 708 N N . SER A 1 89 ? -14.242 -1.925 -23.457 1.00 56.67 275 SER A N 1
ATOM 709 C CA . SER A 1 89 ? -13.455 -1.063 -22.525 1.00 64.32 275 SER A CA 1
ATOM 710 C C . SER A 1 89 ? -13.413 -1.630 -21.093 1.00 72.26 275 SER A C 1
ATOM 711 O O . SER A 1 89 ? -14.249 -2.518 -20.760 1.00 65.94 275 SER A O 1
ATOM 714 N N . GLY A 1 90 ? -12.478 -1.112 -20.276 1.00 83.93 276 GLY A N 1
ATOM 715 C CA . GLY A 1 90 ? -12.383 -1.335 -18.817 1.00 92.88 276 GLY A CA 1
ATOM 716 C C . GLY A 1 90 ? -13.752 -1.595 -18.208 1.00 101.62 276 GLY A C 1
ATOM 717 O O . GLY A 1 90 ? -14.409 -0.607 -17.783 1.00 101.54 276 GLY A O 1
ATOM 718 N N . ASP A 1 91 ? -14.133 -2.882 -18.152 1.00 114.74 277 ASP A N 1
ATOM 719 C CA . ASP A 1 91 ? -15.523 -3.407 -18.007 1.00 115.02 277 ASP A CA 1
ATOM 720 C C . ASP A 1 91 ? -16.213 -2.749 -16.802 1.00 109.76 277 ASP A C 1
ATOM 721 O O . ASP A 1 91 ? -15.845 -3.121 -15.652 1.00 101.24 277 ASP A O 1
ATOM 726 N N . LYS A 1 99 ? -3.271 -5.535 -33.004 1.00 91.12 285 LYS A N 1
ATOM 727 C CA . LYS A 1 99 ? -3.368 -5.538 -31.518 1.00 100.24 285 LYS A CA 1
ATOM 728 C C . LYS A 1 99 ? -2.674 -6.811 -30.990 1.00 97.37 285 LYS A C 1
ATOM 729 O O . LYS A 1 99 ? -1.603 -7.164 -31.549 1.00 95.74 285 LYS A O 1
ATOM 735 N N . ASN A 1 100 ? -3.225 -7.449 -29.942 1.00 89.23 286 ASN A N 1
ATOM 736 C CA . ASN A 1 100 ? -2.925 -8.859 -29.550 1.00 73.18 286 ASN A CA 1
ATOM 737 C C . ASN A 1 100 ? -4.201 -9.556 -29.053 1.00 55.63 286 ASN A C 1
ATOM 738 O O . ASN A 1 100 ? -4.618 -9.329 -27.905 1.00 59.54 286 ASN A O 1
ATOM 743 N N . ALA A 1 101 ? -4.774 -10.441 -29.864 1.00 48.39 287 ALA A N 1
ATOM 744 C CA . ALA A 1 101 ? -6.010 -11.177 -29.519 1.00 38.30 287 ALA A CA 1
ATOM 745 C C . ALA A 1 101 ? -5.668 -12.664 -29.446 1.00 31.66 287 ALA A C 1
ATOM 746 O O . ALA A 1 101 ? -6.557 -13.485 -29.587 1.00 31.78 287 ALA A O 1
ATOM 748 N N . ILE A 1 102 ? -4.397 -13.009 -29.192 1.00 30.57 288 ILE A N 1
ATOM 749 C CA . ILE A 1 102 ? -3.987 -14.443 -29.202 1.00 31.35 288 ILE A CA 1
ATOM 750 C C . ILE A 1 102 ? -4.738 -15.176 -28.078 1.00 28.47 288 ILE A C 1
ATOM 751 O O . ILE A 1 102 ? -5.068 -16.377 -28.274 1.00 28.84 288 ILE A O 1
ATOM 756 N N . GLY A 1 103 ? -5.045 -14.496 -26.966 1.00 31.96 289 GLY A N 1
ATOM 757 C CA . GLY A 1 103 ? -5.875 -15.060 -25.870 1.00 29.52 289 GLY A CA 1
ATOM 758 C C . GLY A 1 103 ? -7.296 -15.471 -26.308 1.00 26.87 289 GLY A C 1
ATOM 759 O O . GLY A 1 103 ? -7.964 -16.164 -25.546 1.00 27.22 289 GLY A O 1
ATOM 760 N N . PHE A 1 104 ? -7.768 -15.078 -27.501 1.00 28.58 290 PHE A N 1
ATOM 761 C CA . PHE A 1 104 ? -9.125 -15.416 -28.010 1.00 27.27 290 PHE A CA 1
ATOM 762 C C . PHE A 1 104 ? -9.042 -16.494 -29.097 1.00 24.23 290 PHE A C 1
ATOM 763 O O . PHE A 1 104 ? -10.072 -16.923 -29.598 1.00 26.89 290 PHE A O 1
ATOM 771 N N . MET A 1 105 ? -7.831 -16.918 -29.444 1.00 26.12 291 MET A N 1
ATOM 772 C CA . MET A 1 105 ? -7.606 -17.821 -30.580 1.00 25.46 291 MET A CA 1
ATOM 773 C C . MET A 1 105 ? -7.834 -19.261 -30.129 1.00 25.14 291 MET A C 1
ATOM 774 O O . MET A 1 105 ? -7.611 -19.626 -28.977 1.00 25.77 291 MET A O 1
ATOM 779 N N . PRO A 1 106 ? -8.348 -20.110 -31.029 1.00 24.33 292 PRO A N 1
ATOM 780 C CA . PRO A 1 106 ? -8.550 -21.518 -30.715 1.00 24.89 292 PRO A CA 1
ATOM 781 C C . PRO A 1 106 ? -7.212 -22.237 -30.509 1.00 22.76 292 PRO A C 1
ATOM 782 O O . PRO A 1 106 ? -6.305 -22.161 -31.325 1.00 23.53 292 PRO A O 1
ATOM 786 N N . ASN A 1 107 ? -7.139 -22.935 -29.394 1.00 22.27 293 ASN A N 1
ATOM 787 C CA . ASN A 1 107 ? -5.919 -23.624 -28.916 1.00 21.62 293 ASN A CA 1
ATOM 788 C C . ASN A 1 107 ? -5.382 -24.583 -29.978 1.00 20.65 293 ASN A C 1
ATOM 789 O O . ASN A 1 107 ? -6.135 -25.460 -30.434 1.00 21.40 293 ASN A O 1
ATOM 794 N N . LEU A 1 108 ? -4.094 -24.494 -30.269 1.00 21.57 294 LEU A N 1
ATOM 795 C CA . LEU A 1 108 ? -3.467 -25.285 -31.350 1.00 21.61 294 LEU A CA 1
ATOM 796 C C . LEU A 1 108 ? -3.266 -26.730 -30.913 1.00 20.85 294 LEU A C 1
ATOM 797 O O . LEU A 1 108 ? -3.251 -27.583 -31.766 1.00 23.72 294 LEU A O 1
ATOM 802 N N . LEU A 1 109 ? -3.082 -27.003 -29.625 1.00 20.46 295 LEU A N 1
ATOM 803 C CA . LEU A 1 109 ? -2.910 -28.402 -29.209 1.00 21.81 295 LEU A CA 1
ATOM 804 C C . LEU A 1 109 ? -4.275 -29.107 -29.216 1.00 21.50 295 LEU A C 1
ATOM 805 O O . LEU A 1 109 ? -4.358 -30.253 -29.697 1.00 22.58 295 LEU A O 1
ATOM 810 N N . ALA A 1 110 ? -5.318 -28.441 -28.723 1.00 20.87 296 ALA A N 1
ATOM 811 C CA . ALA A 1 110 ? -6.660 -29.044 -28.666 1.00 21.28 296 ALA A CA 1
ATOM 812 C C . ALA A 1 110 ? -7.211 -29.157 -30.094 1.00 20.07 296 ALA A C 1
ATOM 813 O O . ALA A 1 110 ? -7.868 -30.158 -30.421 1.00 22.01 296 ALA A O 1
ATOM 815 N N . TYR A 1 111 ? -6.957 -28.127 -30.904 1.00 19.05 297 TYR A N 1
ATOM 816 C CA . TYR A 1 111 ? -7.525 -28.014 -32.264 1.00 19.00 297 TYR A CA 1
ATOM 817 C C . TYR A 1 111 ? -6.386 -27.884 -33.260 1.00 19.99 297 TYR A C 1
ATOM 818 O O . TYR A 1 111 ? -6.078 -26.804 -33.706 1.00 22.03 297 TYR A O 1
ATOM 827 N N . ALA A 1 112 ? -5.736 -28.997 -33.532 1.00 19.85 298 ALA A N 1
ATOM 828 C CA . ALA A 1 112 ? -4.527 -29.019 -34.369 1.00 21.35 298 ALA A CA 1
ATOM 829 C C . ALA A 1 112 ? -4.964 -28.870 -35.815 1.00 21.75 298 ALA A C 1
ATOM 830 O O . ALA A 1 112 ? -6.074 -29.383 -36.168 1.00 24.10 298 ALA A O 1
ATOM 832 N N . LYS A 1 113 ? -4.114 -28.241 -36.623 1.00 22.98 299 LYS A N 1
ATOM 833 C CA . LYS A 1 113 ? -4.342 -28.240 -38.088 1.00 27.08 299 LYS A CA 1
ATOM 834 C C . LYS A 1 113 ? -4.226 -29.674 -38.616 1.00 27.68 299 LYS A C 1
ATOM 835 O O . LYS A 1 113 ? -3.537 -30.505 -37.987 1.00 26.56 299 LYS A O 1
ATOM 841 N N . ALA A 1 114 ? -4.873 -29.964 -39.740 1.00 27.72 300 ALA A N 1
ATOM 842 C CA . ALA A 1 114 ? -4.618 -31.195 -40.513 1.00 30.57 300 ALA A CA 1
ATOM 843 C C . ALA A 1 114 ? -3.107 -31.333 -40.701 1.00 32.64 300 ALA A C 1
ATOM 844 O O . ALA A 1 114 ? -2.474 -30.330 -41.044 1.00 35.06 300 ALA A O 1
ATOM 846 N N . THR A 1 115 ? -2.560 -32.527 -40.475 1.00 36.10 301 THR A N 1
ATOM 847 C CA . THR A 1 115 ? -1.098 -32.821 -40.523 1.00 40.50 301 THR A CA 1
ATOM 848 C C . THR A 1 115 ? -0.585 -32.711 -41.959 1.00 43.77 301 THR A C 1
ATOM 849 O O . THR A 1 115 ? 0.591 -32.354 -42.143 1.00 45.68 301 THR A O 1
ATOM 853 N N . THR A 1 116 ? -1.454 -32.966 -42.929 1.00 45.27 302 THR A N 1
ATOM 854 C CA . THR A 1 116 ? -1.090 -33.500 -44.261 1.00 51.48 302 THR A CA 1
ATOM 855 C C . THR A 1 116 ? -2.229 -33.155 -45.231 1.00 48.02 302 THR A C 1
ATOM 856 O O . THR A 1 116 ? -3.390 -32.978 -44.749 1.00 52.63 302 THR A O 1
ATOM 860 N N . ASP A 1 117 ? -1.906 -33.029 -46.526 1.00 55.09 303 ASP A N 1
ATOM 861 C CA . ASP A 1 117 ? -2.877 -32.797 -47.637 1.00 58.48 303 ASP A CA 1
ATOM 862 C C . ASP A 1 117 ? -3.969 -33.873 -47.596 1.00 59.20 303 ASP A C 1
ATOM 863 O O . ASP A 1 117 ? -5.132 -33.543 -47.920 1.00 63.48 303 ASP A O 1
ATOM 868 N N . GLN A 1 118 ? -3.588 -35.106 -47.228 1.00 58.03 304 GLN A N 1
ATOM 869 C CA . GLN A 1 118 ? -4.436 -36.332 -47.224 1.00 61.68 304 GLN A CA 1
ATOM 870 C C . GLN A 1 118 ? -4.946 -36.655 -45.811 1.00 55.87 304 GLN A C 1
ATOM 871 O O . GLN A 1 118 ? -5.673 -37.663 -45.676 1.00 57.87 304 GLN A O 1
ATOM 877 N N . SER A 1 119 ? -4.601 -35.850 -44.799 1.00 50.92 305 SER A N 1
ATOM 878 C CA . SER A 1 119 ? -5.095 -36.026 -43.409 1.00 45.93 305 SER A CA 1
ATOM 879 C C . SER A 1 119 ? -6.264 -35.072 -43.164 1.00 40.40 305 SER A C 1
ATOM 880 O O . SER A 1 119 ? -6.500 -34.127 -43.954 1.00 41.74 305 SER A O 1
ATOM 883 N N . LYS A 1 120 ? -6.994 -35.304 -42.094 1.00 34.89 306 LYS A N 1
ATOM 884 C CA . LYS A 1 120 ? -8.048 -34.348 -41.714 1.00 34.84 306 LYS A CA 1
ATOM 885 C C . LYS A 1 120 ? -7.905 -34.087 -40.224 1.00 32.83 306 LYS A C 1
ATOM 886 O O . LYS A 1 120 ? -7.143 -34.788 -39.530 1.00 36.35 306 LYS A O 1
ATOM 892 N N . ILE A 1 121 ? -8.583 -33.057 -39.776 1.00 28.31 307 ILE A N 1
ATOM 893 C CA . ILE A 1 121 ? -8.620 -32.664 -38.346 1.00 26.41 307 ILE A CA 1
ATOM 894 C C . ILE A 1 121 ? -9.375 -33.746 -37.557 1.00 23.85 307 ILE A C 1
ATOM 895 O O . ILE A 1 121 ? -10.230 -34.481 -38.105 1.00 25.84 307 ILE A O 1
ATOM 900 N N . TYR A 1 122 ? -9.128 -33.784 -36.258 1.00 24.70 308 TYR A N 1
ATOM 901 C CA . TYR A 1 122 ? -9.975 -34.529 -35.306 1.00 22.55 308 TYR A CA 1
ATOM 902 C C . TYR A 1 122 ? -11.332 -33.840 -35.229 1.00 20.13 308 TYR A C 1
ATOM 903 O O . TYR A 1 122 ? -11.449 -32.604 -35.388 1.00 21.24 308 TYR A O 1
ATOM 912 N N . ALA A 1 123 ? -12.356 -34.630 -34.957 1.00 18.48 309 ALA A N 1
ATOM 913 C CA . ALA A 1 123 ? -13.739 -34.118 -34.872 1.00 18.61 309 ALA A CA 1
ATOM 914 C C . ALA A 1 123 ? -13.866 -33.139 -33.710 1.00 18.65 309 ALA A C 1
ATOM 915 O O . ALA A 1 123 ? -14.791 -32.300 -33.745 1.00 16.38 309 ALA A O 1
ATOM 917 N N . ARG A 1 124 ? -12.987 -33.195 -32.713 1.00 18.86 310 ARG A N 1
ATOM 918 C CA . ARG A 1 124 ? -13.140 -32.257 -31.564 1.00 18.13 310 ARG A CA 1
ATOM 919 C C . ARG A 1 124 ? -12.928 -30.809 -32.015 1.00 16.69 310 ARG A C 1
ATOM 920 O O . ARG A 1 124 ? -13.352 -29.905 -31.283 1.00 18.49 310 ARG A O 1
ATOM 928 N N . ASN A 1 125 ? -12.308 -30.569 -33.178 1.00 17.21 311 ASN A N 1
ATOM 929 C CA . ASN A 1 125 ? -12.182 -29.196 -33.707 1.00 16.79 311 ASN A CA 1
ATOM 930 C C . ASN A 1 125 ? -13.557 -28.621 -34.123 1.00 18.11 311 ASN A C 1
ATOM 931 O O . ASN A 1 125 ? -13.602 -27.433 -34.510 1.00 18.63 311 ASN A O 1
ATOM 936 N N . THR A 1 126 ? -14.634 -29.400 -34.065 1.00 16.98 312 THR A N 1
ATOM 937 C CA . THR A 1 126 ? -15.961 -28.987 -34.558 1.00 15.75 312 THR A CA 1
ATOM 938 C C . THR A 1 126 ? -17.000 -29.040 -33.441 1.00 16.57 312 THR A C 1
ATOM 939 O O . THR A 1 126 ? -17.003 -29.985 -32.628 1.00 16.75 312 THR A O 1
ATOM 943 N N . ILE A 1 127 ? -17.907 -28.077 -33.502 1.00 16.74 313 ILE A N 1
ATOM 944 C CA . ILE A 1 127 ? -19.162 -28.037 -32.710 1.00 18.08 313 ILE A CA 1
ATOM 945 C C . ILE A 1 127 ? -20.335 -28.033 -33.682 1.00 18.45 313 ILE A C 1
ATOM 946 O O . ILE A 1 127 ? -20.332 -27.215 -34.600 1.00 19.43 313 ILE A O 1
ATOM 951 N N . TYR A 1 128 ? -21.335 -28.862 -33.429 1.00 17.61 314 TYR A N 1
ATOM 952 C CA . TYR A 1 128 ? -22.635 -28.783 -34.137 1.00 19.09 314 TYR A CA 1
ATOM 953 C C . TYR A 1 128 ? -23.698 -28.184 -33.228 1.00 18.35 314 TYR A C 1
ATOM 954 O O . TYR A 1 128 ? -23.807 -28.548 -32.056 1.00 21.14 314 TYR A O 1
ATOM 963 N N . GLY A 1 129 ? -24.543 -27.366 -33.833 1.00 19.64 315 GLY A N 1
ATOM 964 C CA . GLY A 1 129 ? -25.765 -26.876 -33.198 1.00 18.79 315 GLY A CA 1
ATOM 965 C C . GLY A 1 129 ? -26.876 -26.724 -34.207 1.00 18.09 315 GLY A C 1
ATOM 966 O O . GLY A 1 129 ? -26.640 -26.803 -35.428 1.00 19.55 315 GLY A O 1
ATOM 967 N N . ASN A 1 130 ? -28.076 -26.554 -33.682 1.00 17.99 316 ASN A N 1
ATOM 968 C CA . ASN A 1 130 ? -29.272 -26.230 -34.487 1.00 21.28 316 ASN A CA 1
ATOM 969 C C . ASN A 1 130 ? -29.756 -24.850 -34.091 1.00 20.30 316 ASN A C 1
ATOM 970 O O . ASN A 1 130 ? -29.983 -24.615 -32.878 1.00 22.26 316 ASN A O 1
ATOM 975 N N . ILE A 1 131 ? -29.930 -24.013 -35.100 1.00 18.17 317 ILE A N 1
ATOM 976 C CA . ILE A 1 131 ? -30.540 -22.671 -34.941 1.00 19.47 317 ILE A CA 1
ATOM 977 C C . ILE A 1 131 ? -31.757 -22.601 -35.860 1.00 18.15 317 ILE A C 1
ATOM 978 O O . ILE A 1 131 ? -31.996 -23.559 -36.637 1.00 19.97 317 ILE A O 1
ATOM 983 N N . TYR A 1 132 ? -32.531 -21.529 -35.731 1.00 16.65 318 TYR A N 1
ATOM 984 C CA . TYR A 1 132 ? -33.851 -21.457 -3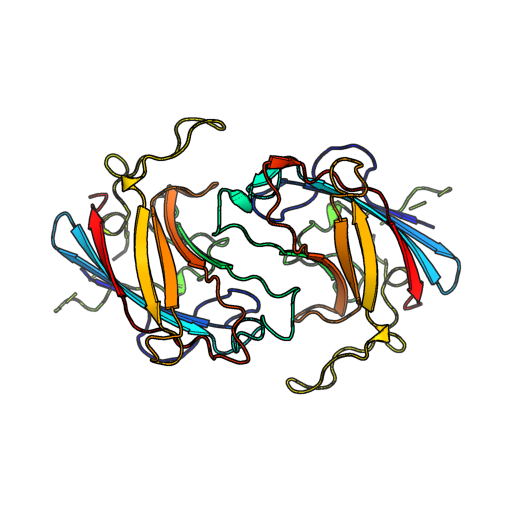6.389 1.00 15.57 318 TYR A CA 1
ATOM 985 C C . TYR A 1 132 ? -33.979 -20.134 -37.096 1.00 17.50 318 TYR A C 1
ATOM 986 O O . TYR A 1 132 ? -33.525 -19.112 -36.578 1.00 19.53 318 TYR A O 1
ATOM 995 N N . LEU A 1 133 ? -34.592 -20.182 -38.258 1.00 16.79 319 LEU A N 1
ATOM 996 C CA . LEU A 1 133 ? -34.850 -18.968 -39.056 1.00 17.26 319 LEU A CA 1
ATOM 997 C C . LEU A 1 133 ? -36.244 -18.405 -38.761 1.00 19.74 319 LEU A C 1
ATOM 998 O O . LEU A 1 133 ? -37.230 -19.159 -38.609 1.00 19.56 319 LEU A O 1
ATOM 1003 N N . ASP A 1 134 ? -36.291 -17.077 -38.710 1.00 19.49 320 ASP A N 1
ATOM 1004 C CA . ASP A 1 134 ? -37.536 -16.317 -38.552 1.00 20.70 320 ASP A CA 1
ATOM 1005 C C . ASP A 1 134 ? -38.236 -16.759 -37.266 1.00 20.91 320 ASP A C 1
ATOM 1006 O O . ASP A 1 134 ? -39.478 -16.671 -37.185 1.00 22.54 320 ASP A O 1
ATOM 1011 N N . ASN A 1 135 ? -37.464 -17.190 -36.282 1.00 20.01 321 ASN A N 1
ATOM 1012 C CA . ASN A 1 135 ? -37.995 -17.554 -34.941 1.00 21.88 321 ASN A CA 1
ATOM 1013 C C . ASN A 1 135 ? -39.096 -18.622 -35.043 1.00 21.09 321 ASN A C 1
ATOM 1014 O O . ASN A 1 135 ? -40.099 -18.504 -34.342 1.00 24.74 321 ASN A O 1
ATOM 1019 N N . GLN A 1 136 ? -38.907 -19.644 -35.881 1.00 20.39 322 GLN A N 1
ATOM 1020 C CA . GLN A 1 136 ? -39.864 -20.765 -35.954 1.00 20.69 322 GLN A CA 1
ATOM 1021 C C . GLN A 1 136 ? -39.099 -22.060 -35.824 1.00 21.29 322 GLN A C 1
ATOM 1022 O O . GLN A 1 136 ? -38.081 -22.240 -36.490 1.00 20.93 322 GLN A O 1
ATOM 1028 N N . PRO A 1 137 ? -39.601 -22.995 -34.990 1.00 21.98 323 PRO A N 1
ATOM 1029 C CA . PRO A 1 137 ? -38.899 -24.254 -34.750 1.00 23.64 323 PRO A CA 1
ATOM 1030 C C . PRO A 1 137 ? -38.938 -25.224 -35.937 1.00 24.45 323 PRO A C 1
ATOM 1031 O O . PRO A 1 137 ? -38.174 -26.164 -35.947 1.00 25.36 323 PRO A O 1
ATOM 1035 N N . TYR A 1 138 ? -39.740 -24.921 -36.953 1.00 23.18 324 TYR A N 1
ATOM 1036 C CA . TYR A 1 138 ? -39.808 -25.720 -38.198 1.00 24.23 324 TYR A CA 1
ATOM 1037 C C . TYR A 1 138 ? -38.886 -25.145 -39.287 1.00 23.80 324 TYR A C 1
ATOM 1038 O O . TYR A 1 138 ? -38.939 -25.658 -40.426 1.00 25.04 324 TYR A O 1
ATOM 1047 N N . ASN A 1 139 ? -38.038 -24.153 -38.962 1.00 21.54 325 ASN A N 1
ATOM 1048 C CA . ASN A 1 139 ? -37.027 -23.631 -39.916 1.00 19.46 325 ASN A CA 1
ATOM 1049 C C . ASN A 1 139 ? -35.621 -23.906 -39.391 1.00 19.52 325 ASN A C 1
ATOM 1050 O O . ASN A 1 139 ? -34.829 -22.979 -39.195 1.00 19.27 325 ASN A O 1
ATOM 1055 N N . PRO A 1 140 ? -35.231 -25.181 -39.162 1.00 19.60 326 PRO A N 1
ATOM 1056 C CA . PRO A 1 140 ? -33.885 -25.442 -38.669 1.00 18.07 326 PRO A CA 1
ATOM 1057 C C . PRO A 1 140 ? -32.793 -25.163 -39.706 1.00 18.39 326 PRO A C 1
ATOM 1058 O O . PRO A 1 140 ? -32.949 -25.381 -40.891 1.00 19.81 326 PRO A O 1
ATOM 1062 N N . VAL A 1 141 ? -31.658 -24.741 -39.178 1.00 17.54 327 VAL A N 1
ATOM 1063 C CA . VAL A 1 141 ? -30.372 -24.670 -39.900 1.00 18.14 327 VAL A CA 1
ATOM 1064 C C . VAL A 1 141 ? -29.332 -25.324 -38.992 1.00 17.28 327 VAL A C 1
ATOM 1065 O O . VAL A 1 141 ? -29.332 -25.041 -37.769 1.00 18.65 327 VAL A O 1
ATOM 1069 N N . VAL A 1 142 ? -28.461 -26.150 -39.564 1.00 18.10 328 VAL A N 1
ATOM 1070 C CA . VAL A 1 142 ? -27.311 -26.725 -38.831 1.00 17.41 328 VAL A CA 1
ATOM 1071 C C . VAL A 1 142 ? -26.203 -25.680 -38.819 1.00 17.47 328 VAL A C 1
ATOM 1072 O O . VAL A 1 142 ? -25.759 -25.252 -39.921 1.00 17.92 328 VAL A O 1
ATOM 1076 N N . ILE A 1 143 ? -25.792 -25.250 -37.627 1.00 17.51 329 ILE A N 1
ATOM 1077 C CA . ILE A 1 143 ? -24.598 -24.376 -37.508 1.00 17.35 329 ILE A CA 1
ATOM 1078 C C . ILE A 1 143 ? -23.431 -25.276 -37.118 1.00 16.34 329 ILE A C 1
ATOM 1079 O O . ILE A 1 143 ? -23.537 -26.046 -36.161 1.00 18.55 329 ILE A O 1
ATOM 1084 N N . LYS A 1 144 ? -22.396 -25.276 -37.938 1.00 17.77 330 LYS A N 1
ATOM 1085 C CA . LYS A 1 144 ? -21.225 -26.131 -37.720 1.00 17.82 330 LYS A CA 1
ATOM 1086 C C . LYS A 1 144 ? -20.031 -25.201 -37.558 1.00 18.66 330 LYS A C 1
ATOM 1087 O O . LYS A 1 144 ? -19.719 -24.501 -38.509 1.00 19.76 330 LYS A O 1
ATOM 1093 N N . ILE A 1 145 ? -19.424 -25.197 -36.381 1.00 16.93 331 ILE A N 1
ATOM 1094 C CA . ILE A 1 145 ? -18.305 -24.270 -36.077 1.00 17.99 331 ILE A CA 1
ATOM 1095 C C . ILE A 1 145 ? -17.032 -25.100 -36.028 1.00 17.09 331 ILE A C 1
ATOM 1096 O O . ILE A 1 145 ? -16.965 -26.020 -35.201 1.00 18.81 331 ILE A O 1
ATOM 1101 N N . THR A 1 146 ? -16.064 -24.793 -36.882 1.00 16.84 332 THR A N 1
ATOM 1102 C CA . THR A 1 146 ? -14.806 -25.562 -36.939 1.00 17.10 332 THR A CA 1
ATOM 1103 C C . THR A 1 146 ? -13.618 -24.651 -36.654 1.00 17.76 332 THR A C 1
ATOM 1104 O O . THR A 1 146 ? -13.557 -23.560 -37.225 1.00 18.83 332 THR A O 1
ATOM 1108 N N . PHE A 1 147 ? -12.681 -25.139 -35.848 1.00 18.99 333 PHE A N 1
ATOM 1109 C CA . PHE A 1 147 ? -11.464 -24.392 -35.451 1.00 18.34 333 PHE A CA 1
ATOM 1110 C C . PHE A 1 147 ? -10.246 -24.879 -36.242 1.00 19.26 333 PHE A C 1
ATOM 1111 O O . PHE A 1 147 ? -10.058 -26.100 -36.390 1.00 20.40 333 PHE A O 1
ATOM 1119 N N . ASN A 1 148 ? -9.462 -23.929 -36.761 1.00 20.42 334 ASN A N 1
ATOM 1120 C CA . ASN A 1 148 ? -8.058 -24.163 -37.195 1.00 22.86 334 ASN A CA 1
ATOM 1121 C C . ASN A 1 148 ? -8.048 -25.133 -38.385 1.00 22.93 334 ASN A C 1
ATOM 1122 O O . ASN A 1 148 ? -7.151 -25.948 -38.490 1.00 28.15 334 ASN A O 1
ATOM 1127 N N . ASN A 1 149 ? -9.019 -25.016 -39.285 1.00 23.30 335 ASN A N 1
ATOM 1128 C CA . ASN A 1 149 ? -9.131 -25.937 -40.437 1.00 23.50 335 ASN A CA 1
ATOM 1129 C C . ASN A 1 149 ? -9.030 -25.178 -41.762 1.00 26.17 335 ASN A C 1
ATOM 1130 O O . ASN A 1 149 ? -9.480 -25.742 -42.746 1.00 32.62 335 ASN A O 1
ATOM 1135 N N . GLU A 1 150 ? -8.468 -23.969 -41.802 1.00 27.76 336 GLU A N 1
ATOM 1136 C CA . GLU A 1 150 ? -8.440 -23.163 -43.057 1.00 28.91 336 GLU A CA 1
ATOM 1137 C C . GLU A 1 150 ? -7.013 -22.930 -43.561 1.00 30.72 336 GLU A C 1
ATOM 1138 O O . GLU A 1 150 ? -6.157 -22.579 -42.765 1.00 33.55 336 GLU A O 1
ATOM 1144 N N . ALA A 1 151 ? -6.819 -23.105 -44.870 1.00 37.77 337 ALA A N 1
ATOM 1145 C CA . ALA A 1 151 ? -5.583 -22.761 -45.603 1.00 40.83 337 ALA A CA 1
ATOM 1146 C C . ALA A 1 151 ? -5.218 -21.299 -45.337 1.00 40.47 337 ALA A C 1
ATOM 1147 O O . ALA A 1 151 ? -6.131 -20.474 -45.111 1.00 38.65 337 ALA A O 1
ATOM 1149 N N . ASP A 1 152 ? -3.914 -21.009 -45.357 1.00 42.24 338 ASP A N 1
ATOM 1150 C CA . ASP A 1 152 ? -3.357 -19.636 -45.460 1.00 41.10 338 ASP A CA 1
ATOM 1151 C C . ASP A 1 152 ? -3.886 -18.815 -44.284 1.00 39.23 338 ASP A C 1
ATOM 1152 O O . ASP A 1 152 ? -4.239 -17.633 -44.489 1.00 41.58 338 ASP A O 1
ATOM 1157 N N . SER A 1 153 ? -3.968 -19.430 -43.100 1.00 35.60 339 SER A N 1
ATOM 1158 C CA . SER A 1 153 ? -4.375 -18.725 -41.859 1.00 33.46 339 SER A CA 1
ATOM 1159 C C . SER A 1 153 ? -3.639 -19.332 -40.664 1.00 30.43 339 SER A C 1
ATOM 1160 O O . SER A 1 153 ? -3.368 -20.535 -40.675 1.00 35.54 339 SER A O 1
ATOM 1163 N N . ALA A 1 154 ? -3.357 -18.542 -39.632 1.00 32.15 340 ALA A N 1
ATOM 1164 C CA . ALA A 1 154 ? -2.685 -19.051 -38.408 1.00 31.96 340 ALA A CA 1
ATOM 1165 C C . ALA A 1 154 ? -3.704 -19.784 -37.528 1.00 31.10 340 ALA A C 1
ATOM 1166 O O . ALA A 1 154 ? -3.391 -20.835 -36.957 1.00 31.19 340 ALA A O 1
ATOM 1168 N N . TYR A 1 155 ? -4.863 -19.160 -37.366 1.00 29.00 341 TYR A N 1
ATOM 1169 C CA . TYR A 1 155 ? -6.010 -19.668 -36.599 1.00 25.30 341 TYR A CA 1
ATOM 1170 C C . TYR A 1 155 ? -7.241 -19.381 -37.444 1.00 24.15 341 TYR A C 1
ATOM 1171 O O . TYR A 1 155 ? -7.225 -18.467 -38.321 1.00 24.88 341 TYR A O 1
ATOM 1180 N N . SER A 1 156 ? -8.310 -20.121 -37.185 1.00 24.42 342 SER A N 1
ATOM 1181 C CA . SER A 1 156 ? -9.588 -19.821 -37.861 1.00 22.51 342 SER A CA 1
ATOM 1182 C C . SER A 1 156 ? -10.751 -20.291 -37.004 1.00 20.18 342 SER A C 1
ATOM 1183 O O . SER A 1 156 ? -10.639 -21.307 -36.316 1.00 21.63 342 SER A O 1
ATOM 1186 N N . ILE A 1 157 ? -11.838 -19.567 -37.134 1.00 19.90 343 ILE A N 1
ATOM 1187 C CA . ILE A 1 157 ? -13.193 -19.984 -36.705 1.00 20.91 343 ILE A CA 1
ATOM 1188 C C . ILE A 1 157 ? -14.048 -19.914 -37.966 1.00 20.91 343 ILE A C 1
ATOM 1189 O O . ILE A 1 157 ? -14.229 -18.805 -38.518 1.00 20.65 343 ILE A O 1
ATOM 1194 N N . THR A 1 158 ? -14.573 -21.047 -38.395 1.00 19.33 344 THR A N 1
ATOM 1195 C CA . THR A 1 158 ? -15.463 -21.115 -39.572 1.00 19.38 344 THR A CA 1
ATOM 1196 C C . THR A 1 158 ? -16.865 -21.474 -39.095 1.00 19.41 344 THR A C 1
ATOM 1197 O O . THR A 1 158 ? -17.043 -22.532 -38.440 1.00 20.10 344 THR A O 1
ATOM 1201 N N . PHE A 1 159 ? -17.829 -20.642 -39.460 1.00 19.05 345 PHE A N 1
ATOM 1202 C CA . PHE A 1 159 ? -19.267 -20.899 -39.240 1.00 18.34 345 PHE A CA 1
ATOM 1203 C C . PHE A 1 159 ? -19.863 -21.382 -40.557 1.00 19.66 345 PHE A C 1
ATOM 1204 O O . PHE A 1 159 ? -19.987 -20.607 -41.487 1.00 20.38 345 PHE A O 1
ATOM 1212 N N . ASN A 1 160 ? -20.181 -22.658 -40.617 1.00 18.32 346 ASN A N 1
ATOM 1213 C CA . ASN A 1 160 ? -20.882 -23.255 -41.771 1.00 19.15 346 ASN A CA 1
ATOM 1214 C C . ASN A 1 160 ? -22.363 -23.342 -41.391 1.00 18.55 346 ASN A C 1
ATOM 1215 O O . ASN A 1 160 ? -22.707 -23.888 -40.336 1.00 19.87 346 ASN A O 1
ATOM 1220 N N . TYR A 1 161 ? -23.187 -22.797 -42.250 1.00 18.60 347 TYR A N 1
ATOM 1221 C CA . TYR A 1 161 ? -24.661 -22.832 -42.132 1.00 17.90 347 TYR A CA 1
ATOM 1222 C C . TYR A 1 161 ? -25.165 -23.739 -43.238 1.00 17.47 347 TYR A C 1
ATOM 1223 O O . TYR A 1 161 ? -24.905 -23.481 -44.406 1.00 19.20 347 TYR A O 1
ATOM 1232 N N . SER A 1 162 ? -25.924 -24.762 -42.892 1.00 19.66 348 SER A N 1
ATOM 1233 C CA . SER A 1 162 ? -26.478 -25.651 -43.939 1.00 19.85 348 SER A CA 1
ATOM 1234 C C . SER A 1 162 ? -27.893 -26.074 -43.570 1.00 19.61 348 SER A C 1
ATOM 1235 O O . SER A 1 162 ? -28.236 -26.106 -42.372 1.00 21.42 348 SER A O 1
ATOM 1238 N N . TRP A 1 163 ? -28.677 -26.410 -44.580 1.00 18.55 349 TRP A N 1
ATOM 1239 C CA . TRP A 1 163 ? -30.081 -26.817 -44.363 1.00 20.44 349 TRP A CA 1
ATOM 1240 C C . TRP A 1 163 ? -30.487 -27.815 -45.426 1.00 21.88 349 TRP A C 1
ATOM 1241 O O . TRP A 1 163 ? -29.861 -27.866 -46.495 1.00 23.58 349 TRP A O 1
ATOM 1252 N N . THR A 1 164 ? -31.515 -28.589 -45.115 1.00 23.46 350 THR A N 1
ATOM 1253 C CA . THR A 1 164 ? -32.013 -29.665 -46.003 1.00 27.92 350 THR A CA 1
ATOM 1254 C C . THR A 1 164 ? -33.371 -29.283 -46.590 1.00 28.51 350 THR A C 1
ATOM 1255 O O . THR A 1 164 ? -33.639 -29.724 -47.708 1.00 31.31 350 THR A O 1
ATOM 1259 N N . LYS A 1 165 ? -34.186 -28.494 -45.896 1.00 30.23 351 LYS A N 1
ATOM 1260 C CA . LYS A 1 165 ? -35.521 -28.079 -46.416 1.00 31.18 351 LYS A CA 1
ATOM 1261 C C . LYS A 1 165 ? -35.373 -27.164 -47.631 1.00 30.15 351 LYS A C 1
ATOM 1262 O O . LYS A 1 165 ? -34.468 -26.309 -47.606 1.00 28.80 351 LYS A O 1
ATOM 1268 N N . ASP A 1 166 ? -36.211 -27.370 -48.662 1.00 32.53 352 ASP A N 1
ATOM 1269 C CA . ASP A 1 166 ? -36.314 -26.447 -49.825 1.00 34.07 352 ASP A CA 1
ATOM 1270 C C . ASP A 1 166 ? -37.130 -25.250 -49.342 1.00 31.90 352 ASP A C 1
ATOM 1271 O O . ASP A 1 166 ? -38.332 -25.182 -49.623 1.00 31.53 352 ASP A O 1
ATOM 1276 N N . TYR A 1 167 ? -36.503 -24.364 -48.579 1.00 27.67 353 TYR A N 1
ATOM 1277 C CA . TYR A 1 167 ? -37.216 -23.231 -47.948 1.00 27.84 353 TYR A CA 1
ATOM 1278 C C . TYR A 1 167 ? -37.870 -22.379 -49.025 1.00 28.40 353 TYR A C 1
ATOM 1279 O O . TYR A 1 167 ? -37.290 -22.160 -50.110 1.00 31.28 353 TYR A O 1
ATOM 1288 N N . ASP A 1 168 ? -39.052 -21.884 -48.690 1.00 27.74 354 ASP A N 1
ATOM 1289 C CA . ASP A 1 168 ? -39.927 -21.145 -49.633 1.00 30.74 354 ASP A CA 1
ATOM 1290 C C . ASP A 1 168 ? -40.153 -19.738 -49.059 1.00 30.46 354 ASP A C 1
ATOM 1291 O O . ASP A 1 168 ? -41.095 -19.564 -48.277 1.00 32.95 354 ASP A O 1
ATOM 1296 N N . ASN A 1 169 ? -39.289 -18.789 -49.430 1.00 31.53 355 ASN A N 1
ATOM 1297 C CA . ASN A 1 169 ? -39.345 -17.351 -49.029 1.00 36.17 355 ASN A CA 1
ATOM 1298 C C . ASN A 1 169 ? -39.284 -17.226 -47.490 1.00 30.52 355 ASN A C 1
ATOM 1299 O O . ASN A 1 169 ? -40.131 -16.567 -46.866 1.00 30.27 355 ASN A O 1
ATOM 1304 N N . ILE A 1 170 ? -38.241 -17.800 -46.898 1.00 25.98 356 ILE A N 1
ATOM 1305 C CA . ILE A 1 170 ? -37.955 -17.706 -45.436 1.00 24.99 356 ILE A CA 1
ATOM 1306 C C . ILE A 1 170 ? -36.794 -16.740 -45.222 1.00 24.92 356 ILE A C 1
ATOM 1307 O O . ILE A 1 170 ? -35.695 -16.977 -45.713 1.00 24.72 356 ILE A O 1
ATOM 1312 N N . PRO A 1 171 ? -36.988 -15.653 -44.440 1.00 24.04 357 PRO A N 1
ATOM 1313 C CA . PRO A 1 171 ? -35.912 -14.704 -44.174 1.00 23.12 357 PRO A CA 1
ATOM 1314 C C . PRO A 1 171 ? -34.823 -15.377 -43.334 1.00 22.22 357 PRO A C 1
ATOM 1315 O O . PRO A 1 171 ? -35.157 -16.073 -42.372 1.00 22.76 357 PRO A O 1
ATOM 1319 N N . PHE A 1 172 ? -33.556 -15.193 -43.709 1.00 21.42 358 PHE A N 1
ATOM 1320 C CA . PHE A 1 172 ? -32.405 -15.657 -42.901 1.00 21.79 358 PHE A CA 1
ATOM 1321 C C . PHE A 1 172 ? -32.139 -14.654 -41.772 1.00 20.10 358 PHE A C 1
ATOM 1322 O O . PHE A 1 172 ? -31.224 -13.811 -41.811 1.00 20.70 358 PHE A O 1
ATOM 1330 N N . ASP A 1 173 ? -32.978 -14.788 -40.764 1.00 19.26 359 ASP A N 1
ATOM 1331 C CA . ASP A 1 173 ? -32.990 -14.010 -39.503 1.00 19.33 359 ASP A CA 1
ATOM 1332 C C . ASP A 1 173 ? -32.898 -15.052 -38.385 1.00 18.21 359 ASP A C 1
ATOM 1333 O O . ASP A 1 173 ? -33.883 -15.720 -38.149 1.00 22.22 359 ASP A O 1
ATOM 1338 N N . SER A 1 174 ? -31.679 -15.316 -37.908 1.00 19.13 360 SER A N 1
ATOM 1339 C CA . SER A 1 174 ? -31.346 -16.531 -37.121 1.00 18.39 360 SER A CA 1
ATOM 1340 C C . SER A 1 174 ? -31.538 -16.249 -35.631 1.00 17.40 360 SER A C 1
ATOM 1341 O O . SER A 1 174 ? -31.259 -15.121 -35.162 1.00 18.37 360 SER A O 1
ATOM 1344 N N . THR A 1 175 ? -31.901 -17.308 -34.908 1.00 16.34 361 THR A N 1
ATOM 1345 C CA . THR A 1 175 ? -31.865 -17.348 -33.446 1.00 15.28 361 THR A CA 1
ATOM 1346 C C . THR A 1 175 ? -30.402 -17.404 -32.974 1.00 15.28 361 THR A C 1
ATOM 1347 O O . THR A 1 175 ? -29.462 -17.603 -33.790 1.00 17.17 361 THR A O 1
ATOM 1351 N N . SER A 1 176 ? -30.211 -17.133 -31.694 1.00 16.26 362 SER A N 1
ATOM 1352 C CA . SER A 1 176 ? -28.870 -17.054 -31.064 1.00 17.40 362 SER A CA 1
ATOM 1353 C C . SER A 1 176 ? -28.395 -18.453 -30.661 1.00 16.52 362 SER A C 1
ATOM 1354 O O . SER A 1 176 ? -29.209 -19.321 -30.278 1.00 18.71 362 SER A O 1
ATOM 1357 N N . PHE A 1 177 ? -27.081 -18.607 -30.568 1.00 18.75 363 PHE A N 1
ATOM 1358 C CA . PHE A 1 177 ? -26.431 -19.887 -30.219 1.00 17.28 363 PHE A CA 1
ATOM 1359 C C . PHE A 1 177 ? -25.239 -19.582 -29.332 1.00 17.11 363 PHE A C 1
ATOM 1360 O O . PHE A 1 177 ? -24.458 -18.623 -29.628 1.00 19.10 363 PHE A O 1
ATOM 1368 N N . THR A 1 178 ? -25.111 -20.365 -28.270 1.00 16.16 364 THR A N 1
ATOM 1369 C CA . THR A 1 178 ? -23.982 -20.270 -27.317 1.00 17.07 364 THR A CA 1
ATOM 1370 C C . THR A 1 178 ? -23.082 -21.492 -27.489 1.00 17.75 364 THR A C 1
ATOM 1371 O O . THR A 1 178 ? -23.600 -22.615 -27.588 1.00 18.80 364 THR A O 1
ATOM 1375 N N . PHE A 1 179 ? -21.777 -21.291 -27.399 1.00 17.13 365 PHE A N 1
ATOM 1376 C CA . PHE A 1 179 ? -20.798 -22.393 -27.401 1.00 18.18 365 PHE A CA 1
ATOM 1377 C C . PHE A 1 179 ? -19.547 -21.919 -26.671 1.00 18.27 365 PHE A C 1
ATOM 1378 O O . PHE A 1 179 ? -19.467 -20.738 -26.268 1.00 20.37 365 PHE A O 1
ATOM 1386 N N . SER A 1 180 ? -18.603 -22.833 -26.475 1.00 18.20 366 SER A N 1
ATOM 1387 C CA . SER A 1 180 ? -17.299 -22.473 -25.888 1.00 19.21 366 SER A CA 1
ATOM 1388 C C . SER A 1 180 ? -16.216 -23.236 -26.628 1.00 18.62 366 SER A C 1
ATOM 1389 O O . SER A 1 180 ? -16.534 -24.240 -27.312 1.00 19.99 366 SER A O 1
ATOM 1392 N N . TYR A 1 181 ? -14.999 -22.729 -26.532 1.00 20.33 367 TYR A N 1
ATOM 1393 C CA . TYR A 1 181 ? -13.811 -23.429 -27.070 1.00 18.99 367 TYR A CA 1
ATOM 1394 C C . TYR A 1 181 ? -12.621 -23.103 -26.183 1.00 21.77 367 TYR A C 1
ATOM 1395 O O . TYR A 1 181 ? -12.657 -22.120 -25.417 1.00 21.84 367 TYR A O 1
ATOM 1404 N N . ILE A 1 182 ? -11.615 -23.942 -26.295 1.00 20.90 368 ILE A N 1
ATOM 1405 C CA . ILE A 1 182 ? -10.378 -23.822 -25.489 1.00 21.12 368 ILE A CA 1
ATOM 1406 C C . ILE A 1 182 ? -9.475 -22.764 -26.130 1.00 21.93 368 ILE A C 1
ATOM 1407 O O . ILE A 1 182 ? -9.243 -22.846 -27.333 1.00 22.39 368 ILE A O 1
ATOM 1412 N N . ALA A 1 183 ? -8.980 -21.825 -25.319 1.00 22.85 369 ALA A N 1
ATOM 1413 C CA . ALA A 1 183 ? -8.161 -20.669 -25.745 1.00 24.49 369 ALA A CA 1
ATOM 1414 C C . ALA A 1 183 ? -6.682 -21.062 -25.905 1.00 23.17 369 ALA A C 1
ATOM 1415 O O . ALA A 1 183 ? -6.184 -21.853 -25.125 1.00 24.87 369 ALA A O 1
ATOM 1417 N N . GLN A 1 184 ? -5.990 -20.444 -26.872 1.00 26.74 370 GLN A N 1
ATOM 1418 C CA . GLN A 1 184 ? -4.545 -20.675 -27.146 1.00 24.47 370 GLN A CA 1
ATOM 1419 C C . GLN A 1 184 ? -3.687 -20.307 -25.926 1.00 28.91 370 GLN A C 1
ATOM 1420 O O . GLN A 1 184 ? -2.688 -21.007 -25.654 1.00 28.93 370 GLN A O 1
ATOM 1426 N N . GLU A 1 185 ? -4.039 -19.246 -25.209 1.00 29.79 371 GLU A N 1
ATOM 1427 C CA . GLU A 1 185 ? -3.201 -18.744 -24.089 1.00 32.86 371 GLU A CA 1
ATOM 1428 C C . GLU A 1 185 ? -4.092 -17.859 -23.221 1.00 35.31 371 GLU A C 1
ATOM 1429 O O . GLU A 1 185 ? -3.646 -17.391 -22.198 1.00 42.16 371 GLU A O 1
ATOM 1436 N N . LEU B 1 1 ? -8.841 -10.706 -82.058 1.00 54.05 187 LEU B N 1
ATOM 1437 C CA . LEU B 1 1 ? -9.885 -11.657 -82.559 1.00 47.17 187 LEU B CA 1
ATOM 1438 C C . LEU B 1 1 ? -10.161 -12.813 -81.584 1.00 38.72 187 LEU B C 1
ATOM 1439 O O . LEU B 1 1 ? -11.306 -13.257 -81.569 1.00 38.57 187 LEU B O 1
ATOM 1444 N N . THR B 1 2 ? -9.153 -13.384 -80.923 1.00 37.16 188 THR B N 1
ATOM 1445 C CA . THR B 1 2 ? -9.360 -14.420 -79.877 1.00 32.36 188 THR B CA 1
ATOM 1446 C C . THR B 1 2 ? -8.840 -13.860 -78.551 1.00 29.80 188 THR B C 1
ATOM 1447 O O . THR B 1 2 ? -7.724 -13.335 -78.528 1.00 31.68 188 THR B O 1
ATOM 1451 N N . LEU B 1 3 ? -9.677 -13.936 -77.518 1.00 28.12 189 LEU B N 1
ATOM 1452 C CA . LEU B 1 3 ? -9.329 -13.692 -76.096 1.00 29.67 189 LEU B CA 1
ATOM 1453 C C . LEU B 1 3 ? -9.499 -15.039 -75.395 1.00 25.84 189 LEU B C 1
ATOM 1454 O O . LEU B 1 3 ? -10.621 -15.620 -75.469 1.00 25.22 189 LEU B O 1
ATOM 1459 N N . TRP B 1 4 ? -8.441 -15.547 -74.792 1.00 26.09 190 TRP B N 1
ATOM 1460 C CA . TRP B 1 4 ? -8.461 -16.943 -74.288 1.00 24.70 190 TRP B CA 1
ATOM 1461 C C . TRP B 1 4 ? -7.565 -17.108 -73.056 1.00 24.10 190 TRP B C 1
ATOM 1462 O O . TRP B 1 4 ? -6.647 -16.293 -72.818 1.00 25.42 190 TRP B O 1
ATOM 1473 N N . THR B 1 5 ? -7.865 -18.165 -72.312 1.00 23.53 191 THR B N 1
ATOM 1474 C CA . THR B 1 5 ? -6.989 -18.792 -71.307 1.00 25.31 191 THR B CA 1
ATOM 1475 C C . THR B 1 5 ? -5.913 -19.594 -72.021 1.00 25.39 191 THR B C 1
ATOM 1476 O O . THR B 1 5 ? -5.963 -19.740 -73.249 1.00 25.72 191 THR B O 1
ATOM 1480 N N . THR B 1 6 ? -4.971 -20.109 -71.251 1.00 26.34 192 THR B N 1
ATOM 1481 C CA . THR B 1 6 ? -4.099 -21.199 -71.722 1.00 26.71 192 THR B CA 1
ATOM 1482 C C . THR B 1 6 ? -4.975 -22.424 -71.929 1.00 21.56 192 THR B C 1
ATOM 1483 O O . THR B 1 6 ? -6.114 -22.472 -71.401 1.00 23.21 192 THR B O 1
ATOM 1487 N N . LEU B 1 7 ? -4.448 -23.405 -72.647 1.00 21.80 193 LEU B N 1
ATOM 1488 C CA . LEU B 1 7 ? -5.232 -24.614 -72.997 1.00 21.69 193 LEU B CA 1
ATOM 1489 C C . LEU B 1 7 ? -4.736 -25.804 -72.179 1.00 22.10 193 LEU B C 1
ATOM 1490 O O . LEU B 1 7 ? -5.268 -26.899 -72.365 1.00 24.27 193 LEU B O 1
ATOM 1495 N N . ASP B 1 8 ? -3.680 -25.639 -71.382 1.00 23.47 194 ASP B N 1
ATOM 1496 C CA . ASP B 1 8 ? -3.114 -26.789 -70.641 1.00 24.43 194 ASP B CA 1
ATOM 1497 C C . ASP B 1 8 ? -3.981 -27.021 -69.414 1.00 25.39 194 ASP B C 1
ATOM 1498 O O . ASP B 1 8 ? -4.938 -26.286 -69.193 1.00 26.71 194 ASP B O 1
ATOM 1503 N N . PRO B 1 9 ? -3.660 -28.030 -68.581 1.00 27.17 195 PRO B N 1
ATOM 1504 C CA . PRO B 1 9 ? -4.446 -28.332 -67.387 1.00 28.57 195 PRO B CA 1
ATOM 1505 C C . PRO B 1 9 ? -4.152 -27.478 -66.131 1.00 28.56 195 PRO B C 1
ATOM 1506 O O . PRO B 1 9 ? -4.828 -27.701 -65.139 1.00 32.38 195 PRO B O 1
ATOM 1510 N N . SER B 1 10 ? -3.161 -26.575 -66.195 1.00 26.80 196 SER B N 1
ATOM 1511 C CA . SER B 1 10 ? -2.625 -25.707 -65.100 1.00 29.52 196 SER B CA 1
ATOM 1512 C C . SER B 1 10 ? -3.752 -24.889 -64.507 1.00 27.13 196 SER B C 1
ATOM 1513 O O . SER B 1 10 ? -4.400 -24.166 -65.256 1.00 27.09 196 SER B O 1
ATOM 1516 N N . PRO B 1 11 ? -4.014 -24.913 -63.178 1.00 25.53 197 PRO B N 1
ATOM 1517 C CA . PRO B 1 11 ? -5.120 -24.120 -62.639 1.00 23.76 197 PRO B CA 1
ATOM 1518 C C . PRO B 1 11 ? -4.954 -22.598 -62.818 1.00 26.50 197 PRO B C 1
ATOM 1519 O O . PRO B 1 11 ? -3.824 -22.072 -62.788 1.00 28.44 197 PRO B O 1
ATOM 1523 N N . ASN B 1 12 ? -6.080 -21.921 -63.054 1.00 22.76 198 ASN B N 1
ATOM 1524 C CA . ASN B 1 12 ? -6.137 -20.447 -63.232 1.00 24.70 198 ASN B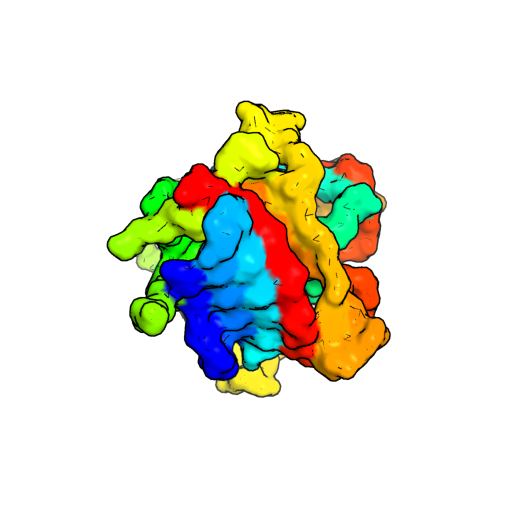 CA 1
ATOM 1525 C C . ASN B 1 12 ? -7.261 -19.813 -62.407 1.00 24.80 198 ASN B C 1
ATOM 1526 O O . ASN B 1 12 ? -7.525 -18.597 -62.586 1.00 27.65 198 ASN B O 1
ATOM 1531 N N . CYS B 1 13 ? -7.899 -20.573 -61.524 1.00 26.92 199 CYS B N 1
ATOM 1532 C CA . CYS B 1 13 ? -9.202 -20.181 -60.937 1.00 26.24 199 CYS B CA 1
ATOM 1533 C C . CYS B 1 13 ? -9.299 -20.604 -59.474 1.00 25.70 199 CYS B C 1
ATOM 1534 O O . CYS B 1 13 ? -8.740 -21.645 -59.111 1.00 25.14 199 CYS B O 1
ATOM 1537 N N . LYS B 1 14 ? -10.002 -19.796 -58.678 1.00 25.24 200 LYS B N 1
ATOM 1538 C CA . LYS B 1 14 ? -10.353 -20.127 -57.284 1.00 24.23 200 LYS B CA 1
ATOM 1539 C C . LYS B 1 14 ? -11.878 -20.221 -57.190 1.00 25.48 200 LYS B C 1
ATOM 1540 O O . LYS B 1 14 ? -12.559 -19.189 -57.273 1.00 28.74 200 LYS B O 1
ATOM 1546 N N . ILE B 1 15 ? -12.382 -21.418 -56.956 1.00 23.92 201 ILE B N 1
ATOM 1547 C CA . ILE B 1 15 ? -13.795 -21.628 -56.554 1.00 23.85 201 ILE B CA 1
ATOM 1548 C C . ILE B 1 15 ? -13.873 -21.672 -55.022 1.00 23.56 201 ILE B C 1
ATOM 1549 O O . ILE B 1 15 ? -14.684 -20.924 -54.448 1.00 29.43 201 ILE B O 1
ATOM 1554 N N . ASP B 1 16 ? -13.117 -22.566 -54.402 1.00 26.25 202 ASP B N 1
ATOM 1555 C CA . ASP B 1 16 ? -13.066 -22.804 -52.937 1.00 27.45 202 ASP B CA 1
ATOM 1556 C C . ASP B 1 16 ? -11.708 -22.314 -52.421 1.00 27.91 202 ASP B C 1
ATOM 1557 O O . ASP B 1 16 ? -11.672 -21.319 -51.675 1.00 30.61 202 ASP B O 1
ATOM 1562 N N . ILE B 1 17 ? -10.628 -22.973 -52.842 1.00 28.52 203 ILE B N 1
ATOM 1563 C CA . ILE B 1 17 ? -9.250 -22.608 -52.408 1.00 32.24 203 ILE B CA 1
ATOM 1564 C C . ILE B 1 17 ? -8.445 -22.117 -53.618 1.00 30.97 203 ILE B C 1
ATOM 1565 O O . ILE B 1 17 ? -8.852 -22.360 -54.776 1.00 27.87 203 ILE B O 1
ATOM 1570 N N . GLU B 1 18 ? -7.326 -21.433 -53.337 1.00 31.51 204 GLU B N 1
ATOM 1571 C CA . GLU B 1 18 ? -6.486 -20.798 -54.383 1.00 32.42 204 GLU B CA 1
ATOM 1572 C C . GLU B 1 18 ? -6.111 -21.845 -55.441 1.00 28.24 204 GLU B C 1
ATOM 1573 O O . GLU B 1 18 ? -5.708 -22.997 -55.070 1.00 29.02 204 GLU B O 1
ATOM 1579 N N . LYS B 1 19 ? -6.263 -21.479 -56.716 1.00 27.51 205 LYS B N 1
ATOM 1580 C CA . LYS B 1 19 ? -5.771 -22.305 -57.849 1.00 26.26 205 LYS B CA 1
ATOM 1581 C C . LYS B 1 19 ? -6.310 -23.728 -57.709 1.00 25.49 205 LYS B C 1
ATOM 1582 O O . LYS B 1 19 ? -5.546 -24.701 -57.924 1.00 26.63 205 LYS B O 1
ATOM 1588 N N . ASP B 1 20 ? -7.608 -23.857 -57.421 1.00 22.99 206 ASP B N 1
ATOM 1589 C CA . ASP B 1 20 ? -8.219 -25.193 -57.251 1.00 23.92 206 ASP B CA 1
ATOM 1590 C C . ASP B 1 20 ? -8.840 -25.655 -58.566 1.00 24.08 206 ASP B C 1
ATOM 1591 O O . ASP B 1 20 ? -9.357 -26.789 -58.598 1.00 23.09 206 ASP B O 1
ATOM 1596 N N . SER B 1 21 ? -8.786 -24.853 -59.627 1.00 22.37 207 SER B N 1
ATOM 1597 C CA . SER B 1 21 ? -9.522 -25.214 -60.857 1.00 21.49 207 SER B CA 1
ATOM 1598 C C . SER B 1 21 ? -8.926 -24.563 -62.104 1.00 20.20 207 SER B C 1
ATOM 1599 O O . SER B 1 21 ? -8.272 -23.487 -62.001 1.00 22.50 207 SER B O 1
ATOM 1602 N N . LYS B 1 22 ? -9.182 -25.191 -63.250 1.00 21.53 208 LYS B N 1
ATOM 1603 C CA . LYS B 1 22 ? -8.805 -24.663 -64.585 1.00 20.36 208 LYS B CA 1
ATOM 1604 C C . LYS B 1 22 ? -10.091 -24.445 -65.373 1.00 20.55 208 LYS B C 1
ATOM 1605 O O . LYS B 1 22 ? -10.701 -25.441 -65.816 1.00 20.23 208 LYS B O 1
ATOM 1611 N N . LEU B 1 23 ? -10.460 -23.187 -65.553 1.00 19.76 209 LEU B N 1
ATOM 1612 C CA . LEU B 1 23 ? -11.516 -22.799 -66.517 1.00 20.16 209 LEU B CA 1
ATOM 1613 C C . LEU B 1 23 ? -10.808 -22.578 -67.843 1.00 20.42 209 LEU B C 1
ATOM 1614 O O . LEU B 1 23 ? -9.988 -21.659 -67.919 1.00 22.91 209 LEU B O 1
ATOM 1619 N N . THR B 1 24 ? -11.083 -23.414 -68.833 1.00 20.36 210 THR B N 1
ATOM 1620 C CA . THR B 1 24 ? -10.524 -23.207 -70.187 1.00 20.01 210 THR B CA 1
ATOM 1621 C C . THR B 1 24 ? -11.602 -22.454 -70.949 1.00 18.17 210 THR B C 1
ATOM 1622 O O . THR B 1 24 ? -12.739 -22.993 -71.068 1.00 20.30 210 THR B O 1
ATOM 1626 N N . LEU B 1 25 ? -11.310 -21.206 -71.342 1.00 21.43 211 LEU B N 1
ATOM 1627 C CA . LEU B 1 25 ? -12.309 -20.356 -72.021 1.00 21.43 211 LEU B CA 1
ATOM 1628 C C . LEU B 1 25 ? -11.670 -19.725 -73.258 1.00 21.09 211 LEU B C 1
ATOM 1629 O O . LEU B 1 25 ? -10.624 -19.102 -73.136 1.00 21.81 211 LEU B O 1
ATOM 1634 N N . VAL B 1 26 ? -12.291 -19.951 -74.411 1.00 22.13 212 VAL B N 1
ATOM 1635 C CA . VAL B 1 26 ? -11.876 -19.400 -75.720 1.00 22.14 212 VAL B CA 1
ATOM 1636 C C . VAL B 1 26 ? -13.039 -18.570 -76.262 1.00 24.08 212 VAL B C 1
ATOM 1637 O O . VAL B 1 26 ? -14.135 -19.117 -76.497 1.00 22.71 212 VAL B O 1
ATOM 1641 N N . LEU B 1 27 ? -12.778 -17.282 -76.435 1.00 24.32 213 LEU B N 1
ATOM 1642 C CA . LEU B 1 27 ? -13.753 -16.320 -76.985 1.00 25.89 213 LEU B CA 1
ATOM 1643 C C . LEU B 1 27 ? -13.219 -15.878 -78.340 1.00 27.67 213 LEU B C 1
ATOM 1644 O O . LEU B 1 27 ? -12.103 -15.320 -78.393 1.00 28.83 213 LEU B O 1
ATOM 1649 N N . THR B 1 28 ? -13.990 -16.127 -79.390 1.00 25.77 214 THR B N 1
ATOM 1650 C CA . THR B 1 28 ? -13.602 -15.778 -80.771 1.00 26.56 214 THR B CA 1
ATOM 1651 C C . THR B 1 28 ? -14.582 -14.721 -81.268 1.00 27.70 214 THR B C 1
ATOM 1652 O O . THR B 1 28 ? -15.794 -14.974 -81.271 1.00 26.71 214 THR B O 1
ATOM 1656 N N . LYS B 1 29 ? -14.077 -13.558 -81.646 1.00 28.29 215 LYS B N 1
ATOM 1657 C CA . LYS B 1 29 ? -14.922 -12.488 -82.201 1.00 29.14 215 LYS B CA 1
ATOM 1658 C C . LYS B 1 29 ? -15.238 -12.826 -83.657 1.00 32.22 215 LYS B C 1
ATOM 1659 O O . LYS B 1 29 ? -14.294 -12.902 -84.468 1.00 33.48 215 LYS B O 1
ATOM 1665 N N . CYS B 1 30 ? -16.516 -13.057 -83.954 1.00 30.31 216 CYS B N 1
ATOM 1666 C CA . CYS B 1 30 ? -17.072 -13.242 -85.321 1.00 36.26 216 CYS B CA 1
ATOM 1667 C C . CYS B 1 30 ? -18.054 -12.097 -85.576 1.00 39.18 216 CYS B C 1
ATOM 1668 O O . CYS B 1 30 ? -19.272 -12.266 -85.370 1.00 37.55 216 CYS B O 1
ATOM 1671 N N . GLY B 1 31 ? -17.500 -10.941 -85.931 1.00 45.87 217 GLY B N 1
ATOM 1672 C CA . GLY B 1 31 ? -18.222 -9.665 -86.064 1.00 46.87 217 GLY B CA 1
ATOM 1673 C C . GLY B 1 31 ? -18.994 -9.354 -84.805 1.00 40.51 217 GLY B C 1
ATOM 1674 O O . GLY B 1 31 ? -18.376 -9.244 -83.720 1.00 42.14 217 GLY B O 1
ATOM 1675 N N . SER B 1 32 ? -20.315 -9.285 -84.942 1.00 34.83 218 SER B N 1
ATOM 1676 C CA . SER B 1 32 ? -21.263 -8.822 -83.903 1.00 31.83 218 SER B CA 1
ATOM 1677 C C . SER B 1 32 ? -21.393 -9.839 -82.758 1.00 26.47 218 SER B C 1
ATOM 1678 O O . SER B 1 32 ? -22.015 -9.512 -81.749 1.00 27.25 218 SER B O 1
ATOM 1681 N N . GLN B 1 33 ? -20.886 -11.056 -82.932 1.00 24.71 219 GLN B N 1
ATOM 1682 C CA . GLN B 1 33 ? -21.111 -12.179 -81.987 1.00 22.10 219 GLN B CA 1
ATOM 1683 C C . GLN B 1 33 ? -19.765 -12.728 -81.514 1.00 23.81 219 GLN B C 1
ATOM 1684 O O . GLN B 1 33 ? -18.783 -12.810 -82.326 1.00 25.66 219 GLN B O 1
ATOM 1690 N N . ILE B 1 34 ? -19.720 -13.069 -80.233 1.00 21.59 220 ILE B N 1
ATOM 1691 C CA . ILE B 1 34 ? -18.621 -13.845 -79.616 1.00 21.66 220 ILE B CA 1
ATOM 1692 C C . ILE B 1 34 ? -19.008 -15.325 -79.646 1.00 19.87 220 ILE B C 1
ATOM 1693 O O . ILE B 1 34 ? -20.077 -15.671 -79.122 1.00 23.00 220 ILE B O 1
ATOM 1698 N N . LEU B 1 35 ? -18.182 -16.159 -80.289 1.00 21.38 221 LEU B N 1
ATOM 1699 C CA . LEU B 1 35 ? -18.306 -17.637 -80.273 1.00 20.74 221 LEU B CA 1
ATOM 1700 C C . LEU B 1 35 ? -17.463 -18.098 -79.087 1.00 20.87 221 LEU B C 1
ATOM 1701 O O . LEU B 1 35 ? -16.257 -17.800 -79.089 1.00 23.02 221 LEU B O 1
ATOM 1706 N N . ALA B 1 36 ? -18.063 -18.784 -78.132 1.00 21.03 222 ALA B N 1
ATOM 1707 C CA . ALA B 1 36 ? -17.437 -19.098 -76.840 1.00 20.15 222 ALA B CA 1
ATOM 1708 C C . ALA B 1 36 ? -17.380 -20.607 -76.652 1.00 19.89 222 ALA B C 1
ATOM 1709 O O . ALA B 1 36 ? -18.339 -21.324 -76.980 1.00 18.53 222 ALA B O 1
ATOM 1711 N N . ASN B 1 37 ? -16.258 -21.070 -76.131 1.00 19.63 223 ASN B N 1
ATOM 1712 C CA . ASN B 1 37 ? -16.044 -22.507 -75.830 1.00 16.46 223 ASN B CA 1
ATOM 1713 C C . ASN B 1 37 ? -15.529 -22.573 -74.387 1.00 17.39 223 ASN B C 1
ATOM 1714 O O . ASN B 1 37 ? -14.551 -21.871 -74.082 1.00 19.55 223 ASN B O 1
ATOM 1719 N N . VAL B 1 38 ? -16.172 -23.366 -73.526 1.00 17.37 224 VAL B N 1
ATOM 1720 C CA . VAL B 1 38 ? -15.818 -23.410 -72.086 1.00 16.86 224 VAL B CA 1
ATOM 1721 C C . VAL B 1 38 ? -15.760 -24.859 -71.604 1.00 17.48 224 VAL B C 1
ATOM 1722 O O . VAL B 1 38 ? -16.604 -25.697 -72.001 1.00 18.01 224 VAL B O 1
ATOM 1726 N N . SER B 1 39 ? -14.794 -25.132 -70.738 1.00 18.11 225 SER B N 1
ATOM 1727 C CA . SER B 1 39 ? -14.762 -26.376 -69.936 1.00 17.79 225 SER B CA 1
ATOM 1728 C C . SER B 1 39 ? -14.174 -26.050 -68.568 1.00 17.52 225 SER B C 1
ATOM 1729 O O . SER B 1 39 ? -13.501 -24.997 -68.416 1.00 19.49 225 SER B O 1
ATOM 1732 N N . LEU B 1 40 ? -14.369 -26.958 -67.624 1.00 18.08 226 LEU B N 1
ATOM 1733 C CA . LEU B 1 40 ? -13.903 -26.764 -66.235 1.00 17.90 226 LEU B CA 1
ATOM 1734 C C . LEU B 1 40 ? -13.369 -28.082 -65.697 1.00 18.38 226 LEU B C 1
ATOM 1735 O O . LEU B 1 40 ? -14.064 -29.085 -65.755 1.00 18.85 226 LEU B O 1
ATOM 1740 N N . ILE B 1 41 ? -12.170 -28.037 -65.156 1.00 19.23 227 ILE B N 1
ATOM 1741 C CA . ILE B 1 41 ? -11.520 -29.153 -64.414 1.00 18.20 227 ILE B CA 1
ATOM 1742 C C . ILE B 1 41 ? -11.277 -28.598 -63.022 1.00 20.49 227 ILE B C 1
ATOM 1743 O O . ILE B 1 41 ? -10.627 -27.536 -62.915 1.00 21.00 227 ILE B O 1
ATOM 1748 N N . ILE B 1 42 ? -11.750 -29.290 -61.999 1.00 20.22 228 ILE B N 1
ATOM 1749 C CA . ILE B 1 42 ? -11.445 -28.897 -60.597 1.00 22.03 228 ILE B CA 1
ATOM 1750 C C . ILE B 1 42 ? -10.381 -29.857 -60.070 1.00 24.55 228 ILE B C 1
ATOM 1751 O O . ILE B 1 42 ? -10.577 -31.065 -60.127 1.00 24.63 228 ILE B O 1
ATOM 1756 N N . VAL B 1 43 ? -9.255 -29.306 -59.629 1.00 25.33 229 VAL B N 1
ATOM 1757 C CA . VAL B 1 43 ? -8.037 -30.100 -59.323 1.00 25.71 229 VAL B CA 1
ATOM 1758 C C . VAL B 1 43 ? -7.786 -30.140 -57.825 1.00 25.73 229 VAL B C 1
ATOM 1759 O O . VAL B 1 43 ? -6.949 -30.934 -57.434 1.00 30.64 229 VAL B O 1
ATOM 1763 N N . ASN B 1 44 ? -8.428 -29.275 -57.028 1.00 26.04 230 ASN B N 1
ATOM 1764 C CA . ASN B 1 44 ? -8.210 -29.260 -55.561 1.00 26.76 230 ASN B CA 1
ATOM 1765 C C . ASN B 1 44 ? -9.465 -28.689 -54.900 1.00 27.27 230 ASN B C 1
ATOM 1766 O O . ASN B 1 44 ? -10.444 -28.382 -55.596 1.00 24.66 230 ASN B O 1
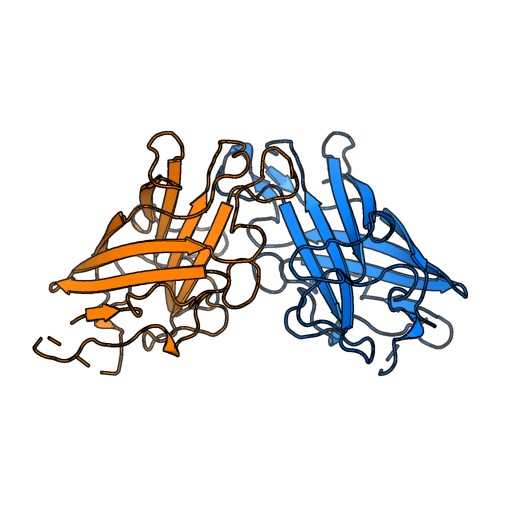ATOM 1771 N N . GLY B 1 45 ? -9.442 -28.590 -53.582 1.00 28.40 231 GLY B N 1
ATOM 1772 C CA . GLY B 1 45 ? -10.544 -27.977 -52.840 1.00 28.76 231 GLY B CA 1
ATOM 1773 C C . GLY B 1 45 ? -11.747 -28.911 -52.772 1.00 27.77 231 GLY B C 1
ATOM 1774 O O . GLY B 1 45 ? -11.655 -30.083 -53.226 1.00 26.93 231 GLY B O 1
ATOM 1775 N N . LYS B 1 46 ? -12.838 -28.412 -52.198 1.00 27.10 232 LYS B N 1
ATOM 1776 C CA . LYS B 1 46 ? -13.964 -29.263 -51.732 1.00 27.28 232 LYS B CA 1
ATOM 1777 C C . LYS B 1 46 ? -14.769 -29.762 -52.927 1.00 24.94 232 LYS B C 1
ATOM 1778 O O . LYS B 1 46 ? -15.530 -30.722 -52.741 1.00 26.98 232 LYS B O 1
ATOM 1784 N N . PHE B 1 47 ? -14.622 -29.136 -54.097 1.00 24.98 233 PHE B N 1
ATOM 1785 C CA . PHE B 1 47 ? -15.408 -29.510 -55.303 1.00 23.71 233 PHE B CA 1
ATOM 1786 C C . PHE B 1 47 ? -14.597 -30.399 -56.258 1.00 23.07 233 PHE B C 1
ATOM 1787 O O . PHE B 1 47 ? -15.121 -30.775 -57.305 1.00 22.07 233 PHE B O 1
ATOM 1795 N N . LYS B 1 48 ? -13.355 -30.723 -55.921 1.00 24.33 234 LYS B N 1
ATOM 1796 C CA . LYS B 1 48 ? -12.547 -31.637 -56.762 1.00 24.13 234 LYS B CA 1
ATOM 1797 C C . LYS B 1 48 ? -13.317 -32.943 -56.998 1.00 22.75 234 LYS B C 1
ATOM 1798 O O . LYS B 1 48 ? -13.460 -33.384 -58.170 1.00 24.15 234 LYS B O 1
ATOM 1804 N N . ILE B 1 49 ? -13.765 -33.551 -55.914 1.00 24.78 235 ILE B N 1
ATOM 1805 C CA . ILE B 1 49 ? -14.576 -34.792 -55.945 1.00 26.07 235 ILE B CA 1
ATOM 1806 C C . ILE B 1 49 ? -15.906 -34.439 -55.275 1.00 24.84 235 ILE B C 1
ATOM 1807 O O . ILE B 1 49 ? -15.885 -34.069 -54.086 1.00 26.09 235 ILE B O 1
ATOM 1812 N N . LEU B 1 50 ? -17.005 -34.470 -56.023 1.00 24.39 236 LEU B N 1
ATOM 1813 C CA . LEU B 1 50 ? -18.337 -34.214 -55.449 1.00 24.87 236 LEU B CA 1
ATOM 1814 C C . LEU B 1 50 ? -18.693 -35.387 -54.545 1.00 26.95 236 LEU B C 1
ATOM 1815 O O . LEU B 1 50 ? -18.812 -36.522 -55.058 1.00 28.79 236 LEU B O 1
ATOM 1820 N N . ASN B 1 51 ? -18.795 -35.093 -53.241 1.00 27.40 237 ASN B N 1
ATOM 1821 C CA . ASN B 1 51 ? -19.125 -36.067 -52.182 1.00 28.84 237 ASN B CA 1
ATOM 1822 C C . ASN B 1 51 ? -20.402 -35.568 -51.489 1.00 29.35 237 ASN B C 1
ATOM 1823 O O . ASN B 1 51 ? -20.489 -35.663 -50.271 1.00 29.97 237 ASN B O 1
ATOM 1828 N N . ASN B 1 52 ? -21.381 -35.064 -52.255 1.00 26.37 238 ASN B N 1
ATOM 1829 C CA . ASN B 1 52 ? -22.666 -34.580 -51.684 1.00 27.35 238 ASN B CA 1
ATOM 1830 C C . ASN B 1 52 ? -23.348 -35.704 -50.898 1.00 28.05 238 ASN B C 1
ATOM 1831 O O . ASN B 1 52 ? -23.925 -35.432 -49.819 1.00 29.06 238 ASN B O 1
ATOM 1836 N N . LYS B 1 53 ? -23.226 -36.953 -51.346 1.00 30.73 239 LYS B N 1
ATOM 1837 C CA . LYS B 1 53 ? -23.935 -38.057 -50.663 1.00 33.79 239 LYS B CA 1
ATOM 1838 C C . LYS B 1 53 ? -23.406 -38.206 -49.230 1.00 34.57 239 LYS B C 1
ATOM 1839 O O . LYS B 1 53 ? -24.225 -38.455 -48.331 1.00 39.89 239 LYS B O 1
ATOM 1845 N N . THR B 1 54 ? -22.098 -38.062 -49.008 1.00 32.92 240 THR B N 1
ATOM 1846 C CA . THR B 1 54 ? -21.487 -38.303 -47.678 1.00 34.48 240 THR B CA 1
ATOM 1847 C C . THR B 1 54 ? -21.144 -36.976 -46.979 1.00 31.91 240 THR B C 1
ATOM 1848 O O . THR B 1 54 ? -20.735 -37.029 -45.817 1.00 33.81 240 THR B O 1
ATOM 1852 N N . ASP B 1 55 ? -21.353 -35.831 -47.618 1.00 33.35 241 ASP B N 1
ATOM 1853 C CA . ASP B 1 55 ? -21.174 -34.501 -46.972 1.00 33.26 241 ASP B CA 1
ATOM 1854 C C . ASP B 1 55 ? -22.348 -33.576 -47.288 1.00 33.03 241 ASP B C 1
ATOM 1855 O O . ASP B 1 55 ? -22.287 -32.775 -48.222 1.00 31.30 241 ASP B O 1
ATOM 1860 N N . PRO B 1 56 ? -23.414 -33.616 -46.466 1.00 34.89 242 PRO B N 1
ATOM 1861 C CA . PRO B 1 56 ? -24.585 -32.762 -46.675 1.00 34.46 242 PRO B CA 1
ATOM 1862 C C . PRO B 1 56 ? -24.319 -31.245 -46.556 1.00 32.55 242 PRO B C 1
ATOM 1863 O O . PRO B 1 56 ? -25.191 -30.458 -46.911 1.00 34.10 242 PRO B O 1
ATOM 1867 N N . SER B 1 57 ? -23.154 -30.832 -46.051 1.00 29.62 243 SER B N 1
ATOM 1868 C CA . SER B 1 57 ? -22.767 -29.393 -45.962 1.00 29.76 243 SER B CA 1
ATOM 1869 C C . SER B 1 57 ? -22.180 -28.925 -47.294 1.00 26.94 243 SER B C 1
ATOM 1870 O O . SER B 1 57 ? -22.023 -27.694 -47.457 1.00 27.68 243 SER B O 1
ATOM 1873 N N . LEU B 1 58 ? -21.836 -29.848 -48.200 1.00 24.87 244 LEU B N 1
ATOM 1874 C CA . LEU B 1 58 ? -21.253 -29.439 -49.502 1.00 23.14 244 LEU B CA 1
ATOM 1875 C C . LEU B 1 58 ? -22.351 -28.807 -50.335 1.00 24.29 244 LEU B C 1
ATOM 1876 O O . LEU B 1 58 ? -23.443 -29.371 -50.456 1.00 25.81 244 LEU B O 1
ATOM 1881 N N . PRO B 1 59 ? -22.124 -27.593 -50.895 1.00 22.29 245 PRO B N 1
ATOM 1882 C CA . PRO B 1 59 ? -23.070 -27.024 -51.847 1.00 22.03 245 PRO B CA 1
ATOM 1883 C C . PRO B 1 59 ? -23.282 -27.894 -53.093 1.00 21.16 245 PRO B C 1
ATOM 1884 O O . PRO B 1 59 ? -22.420 -28.690 -53.460 1.00 22.94 245 PRO B O 1
ATOM 1888 N N . LYS B 1 60 ? -24.454 -27.706 -53.706 1.00 21.75 246 LYS B N 1
ATOM 1889 C CA . LYS B 1 60 ? -24.805 -28.316 -55.015 1.00 21.43 246 LYS B CA 1
ATOM 1890 C C . LYS B 1 60 ? -24.810 -27.240 -56.109 1.00 20.59 246 LYS B C 1
ATOM 1891 O O . LYS B 1 60 ? -25.396 -27.462 -57.179 1.00 21.74 246 LYS B O 1
ATOM 1897 N N . SER B 1 61 ? -24.162 -26.107 -55.847 1.00 21.38 247 SER B N 1
ATOM 1898 C CA . SER B 1 61 ? -23.954 -25.085 -56.888 1.00 20.76 247 SER B CA 1
ATOM 1899 C C . SER B 1 61 ? -22.804 -24.176 -56.485 1.00 19.84 247 SER B C 1
ATOM 1900 O O . SER B 1 61 ? -22.490 -24.069 -55.287 1.00 23.76 247 SER B O 1
ATOM 1903 N N . PHE B 1 62 ? -22.183 -23.580 -57.481 1.00 19.98 248 PHE B N 1
ATOM 1904 C CA . PHE B 1 62 ? -21.150 -22.539 -57.275 1.00 18.81 248 PHE B CA 1
ATOM 1905 C C . PHE B 1 62 ? -21.098 -21.651 -58.515 1.00 19.89 248 PHE B C 1
ATOM 1906 O O . PHE B 1 62 ? -21.601 -22.046 -59.598 1.00 20.92 248 PHE B O 1
ATOM 1914 N N . ASN B 1 63 ? -20.458 -20.489 -58.360 1.00 20.75 249 ASN B N 1
ATOM 1915 C CA . ASN B 1 63 ? -20.267 -19.512 -59.459 1.00 19.87 249 ASN B CA 1
ATOM 1916 C C . ASN B 1 63 ? -18.775 -19.358 -59.774 1.00 19.74 249 ASN B C 1
ATOM 1917 O O . ASN B 1 63 ? -17.941 -19.367 -58.848 1.00 22.77 249 ASN B O 1
ATOM 1922 N N . ILE B 1 64 ? -18.490 -19.170 -61.060 1.00 20.47 250 ILE B N 1
ATOM 1923 C CA . ILE B 1 64 ? -17.214 -18.589 -61.531 1.00 20.69 250 ILE B CA 1
ATOM 1924 C C . ILE B 1 64 ? -17.598 -17.277 -62.215 1.00 21.46 250 ILE B C 1
ATOM 1925 O O . ILE B 1 64 ? -18.283 -17.297 -63.258 1.00 20.98 250 ILE B O 1
ATOM 1930 N N . LYS B 1 65 ? -17.178 -16.171 -61.633 1.00 21.66 251 LYS B N 1
ATOM 1931 C CA . LYS B 1 65 ? -17.588 -14.823 -62.083 1.00 22.46 251 LYS B CA 1
ATOM 1932 C C . LYS B 1 65 ? -16.417 -14.142 -62.777 1.00 23.77 251 LYS B C 1
ATOM 1933 O O . LYS B 1 65 ? -15.331 -14.077 -62.172 1.00 24.28 251 LYS B O 1
ATOM 1939 N N . LEU B 1 66 ? -16.655 -13.683 -64.010 1.00 22.52 252 LEU B N 1
ATOM 1940 C CA . LEU B 1 66 ? -15.720 -12.806 -64.744 1.00 21.49 252 LEU B CA 1
ATOM 1941 C C . LEU B 1 66 ? -16.331 -11.415 -64.682 1.00 22.53 252 LEU B C 1
ATOM 1942 O O . LEU B 1 66 ? -17.343 -11.192 -65.361 1.00 23.10 252 LEU B O 1
ATOM 1947 N N . LEU B 1 67 ? -15.833 -10.608 -63.734 1.00 25.41 253 LEU B N 1
ATOM 1948 C CA . LEU B 1 67 ? -16.298 -9.234 -63.480 1.00 28.86 253 LEU B CA 1
ATOM 1949 C C . LEU B 1 67 ? -15.307 -8.370 -64.232 1.00 29.93 253 LEU B C 1
ATOM 1950 O O . LEU B 1 67 ? -14.097 -8.464 -63.918 1.00 29.01 253 LEU B O 1
ATOM 1955 N N . PHE B 1 68 ? -15.788 -7.622 -65.212 1.00 27.89 254 PHE B N 1
ATOM 1956 C CA . PHE B 1 68 ? -14.935 -6.743 -66.036 1.00 30.67 254 PHE B CA 1
ATOM 1957 C C . PHE B 1 68 ? -15.131 -5.284 -65.633 1.00 30.54 254 PHE B C 1
ATOM 1958 O O . PHE B 1 68 ? -16.282 -4.792 -65.452 1.00 31.83 254 PHE B O 1
ATOM 1966 N N . ASP B 1 69 ? -14.004 -4.568 -65.569 1.00 30.19 255 ASP B N 1
ATOM 1967 C CA . ASP B 1 69 ? -14.042 -3.083 -65.525 1.00 30.75 255 ASP B CA 1
ATOM 1968 C C . ASP B 1 69 ? -14.484 -2.603 -66.925 1.00 30.61 255 ASP B C 1
ATOM 1969 O O . ASP B 1 69 ? -14.546 -3.434 -67.862 1.00 31.69 255 ASP B O 1
ATOM 1974 N N A GLN B 1 70 ? -14.727 -1.259 -67.058 0.50 32.18 256 GLN B N 1
ATOM 1975 N N B GLN B 1 70 ? -14.782 -1.247 -67.066 0.50 33.71 256 GLN B N 1
ATOM 1976 C CA A GLN B 1 70 ? -15.252 -0.708 -68.338 0.50 32.29 256 GLN B CA 1
ATOM 1977 C CA B GLN B 1 70 ? -15.274 -0.679 -68.367 0.50 34.87 256 GLN B CA 1
ATOM 1978 C C A GLN B 1 70 ? -14.330 -1.221 -69.505 0.50 32.87 256 GLN B C 1
ATOM 1979 C C B GLN B 1 70 ? -14.329 -1.215 -69.516 0.50 34.11 256 GLN B C 1
ATOM 1980 O O A GLN B 1 70 ? -14.885 -0.790 -70.812 0.50 39.47 256 GLN B O 1
ATOM 1981 O O B GLN B 1 70 ? -14.865 -0.766 -70.836 0.50 42.44 256 GLN B O 1
ATOM 1992 N N . ASN B 1 71 ? -12.927 -1.149 -69.186 1.00 36.62 257 ASN B N 1
ATOM 1993 C CA . ASN B 1 71 ? -11.903 -1.453 -70.229 1.00 40.14 257 ASN B CA 1
ATOM 1994 C C . ASN B 1 71 ? -11.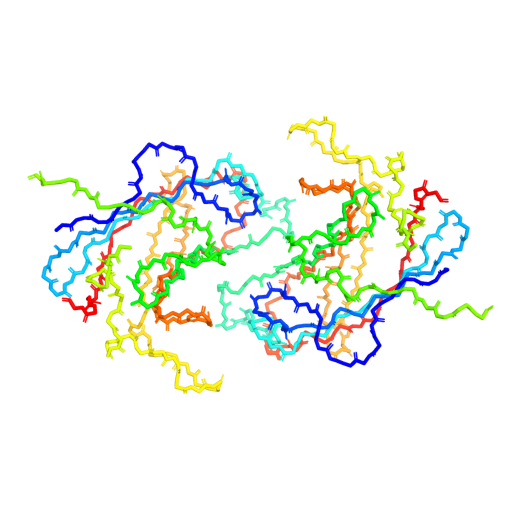984 -2.915 -70.708 1.00 37.88 257 ASN B C 1
ATOM 1995 O O . ASN B 1 71 ? -11.326 -3.289 -71.717 1.00 45.12 257 ASN B O 1
ATOM 2000 N N . GLY B 1 72 ? -12.765 -3.762 -70.033 1.00 33.41 258 GLY B N 1
ATOM 2001 C CA . GLY B 1 72 ? -12.818 -5.179 -70.425 1.00 34.18 258 GLY B CA 1
ATOM 2002 C C . GLY B 1 72 ? -11.712 -5.966 -69.756 1.00 31.64 258 GLY B C 1
ATOM 2003 O O . GLY B 1 72 ? -11.372 -7.058 -70.247 1.00 33.19 258 GLY B O 1
ATOM 2004 N N . VAL B 1 73 ? -11.240 -5.480 -68.612 1.00 33.00 259 VAL B N 1
ATOM 2005 C CA . VAL B 1 73 ? -10.173 -6.144 -67.839 1.00 32.03 259 VAL B CA 1
ATOM 2006 C C . VAL B 1 73 ? -10.844 -6.695 -66.580 1.00 33.50 259 VAL B C 1
ATOM 2007 O O . VAL B 1 73 ? -11.771 -6.079 -66.001 1.00 37.10 259 VAL B O 1
ATOM 2011 N N . LEU B 1 74 ? -10.384 -7.905 -66.194 1.00 29.52 260 LEU B N 1
ATOM 2012 C CA . LEU B 1 74 ? -10.974 -8.513 -64.987 1.00 29.17 260 LEU B CA 1
ATOM 2013 C C . LEU B 1 74 ? -10.678 -7.661 -63.730 1.00 29.03 260 LEU B C 1
ATOM 2014 O O . LEU B 1 74 ? -9.566 -7.133 -63.610 1.00 32.13 260 LEU B O 1
ATOM 2019 N N . LEU B 1 75 ? -11.670 -7.577 -62.840 1.00 28.78 261 LEU B N 1
ATOM 2020 C CA . LEU B 1 75 ? -11.615 -6.979 -61.488 1.00 29.60 261 LEU B CA 1
ATOM 2021 C C . LEU B 1 75 ? -11.223 -8.039 -60.466 1.00 29.57 261 LEU B C 1
ATOM 2022 O O . LEU B 1 75 ? -11.436 -9.231 -60.731 1.00 28.94 261 LEU B O 1
ATOM 2027 N N . GLU B 1 76 ? -10.699 -7.591 -59.325 1.00 31.84 262 GLU B N 1
ATOM 2028 C CA . GLU B 1 76 ? -10.098 -8.495 -58.315 1.00 35.64 262 GLU B CA 1
ATOM 2029 C C . GLU B 1 76 ? -11.116 -9.485 -57.753 1.00 35.31 262 GLU B C 1
ATOM 2030 O O . GLU B 1 76 ? -10.660 -10.567 -57.339 1.00 36.00 262 GLU B O 1
ATOM 2036 N N . ASN B 1 77 ? -12.402 -9.121 -57.654 1.00 36.90 263 ASN B N 1
ATOM 2037 C CA . ASN B 1 77 ? -13.413 -9.978 -56.977 1.00 36.23 263 ASN B CA 1
ATOM 2038 C C . ASN B 1 77 ? -13.810 -11.122 -57.911 1.00 33.76 263 ASN B C 1
ATOM 2039 O O . ASN B 1 77 ? -14.582 -12.006 -57.455 1.00 35.36 263 ASN B O 1
ATOM 2044 N N . SER B 1 78 ? -13.307 -11.130 -59.154 1.00 29.91 264 SER B N 1
ATOM 2045 C CA . SER B 1 78 ? -13.497 -12.258 -60.098 1.00 27.37 264 SER B CA 1
ATOM 2046 C C . SER B 1 78 ? -12.891 -13.529 -59.517 1.00 26.83 264 SER B C 1
ATOM 2047 O O . SER B 1 78 ? -11.936 -13.451 -58.722 1.00 27.92 264 SER B O 1
ATOM 2050 N N . ASN B 1 79 ? -13.344 -14.669 -60.015 1.00 24.99 265 ASN B N 1
ATOM 2051 C CA . ASN B 1 79 ? -12.762 -15.961 -59.585 1.00 26.22 265 ASN B CA 1
ATOM 2052 C C . ASN B 1 79 ? -11.418 -16.203 -60.288 1.00 25.49 265 ASN B C 1
ATOM 2053 O O . ASN B 1 79 ? -10.689 -17.099 -59.831 1.00 26.51 265 ASN B O 1
ATOM 2058 N N . ILE B 1 80 ? -11.118 -15.448 -61.341 1.00 25.33 266 ILE B N 1
ATOM 2059 C CA . ILE B 1 80 ? -9.880 -15.563 -62.166 1.00 26.85 266 ILE B CA 1
ATOM 2060 C C . ILE B 1 80 ? -9.206 -14.193 -62.196 1.00 26.97 266 ILE B C 1
ATOM 2061 O O . ILE B 1 80 ? -9.902 -13.179 -62.388 1.00 30.91 266 ILE B O 1
ATOM 2066 N N . GLU B 1 81 ? -7.891 -14.177 -62.004 1.00 28.85 267 GLU B N 1
ATOM 2067 C CA . GLU B 1 81 ? -7.090 -12.929 -62.028 1.00 32.16 267 GLU B CA 1
ATOM 2068 C C . GLU B 1 81 ? -7.010 -12.422 -63.469 1.00 29.10 267 GLU B C 1
ATOM 2069 O O . GLU B 1 81 ? -6.996 -13.274 -64.386 1.00 29.02 267 GLU B O 1
ATOM 2075 N N . LYS B 1 82 ? -6.859 -11.107 -63.649 1.00 31.44 268 LYS B N 1
ATOM 2076 C CA . LYS B 1 82 ? -6.812 -10.446 -64.982 1.00 29.90 268 LYS B CA 1
ATOM 2077 C C . LYS B 1 82 ? -5.689 -11.027 -65.862 1.00 31.80 268 LYS B C 1
ATOM 2078 O O . LYS B 1 82 ? -5.865 -11.010 -67.080 1.00 32.94 268 LYS B O 1
ATOM 2084 N N . GLN B 1 83 ? -4.578 -11.544 -65.319 1.00 31.66 269 GLN B N 1
ATOM 2085 C CA . GLN B 1 83 ? -3.489 -12.064 -66.207 1.00 33.53 269 GLN B CA 1
ATOM 2086 C C . GLN B 1 83 ? -3.945 -13.298 -67.012 1.00 32.15 269 GLN B C 1
ATOM 2087 O O . GLN B 1 83 ? -3.326 -13.608 -68.047 1.00 36.04 269 GLN B O 1
ATOM 2093 N N . TYR B 1 84 ? -5.023 -13.958 -66.610 1.00 30.89 270 TYR B N 1
ATOM 2094 C CA . TYR B 1 84 ? -5.338 -15.300 -67.154 1.00 30.18 270 TYR B CA 1
ATOM 2095 C C . TYR B 1 84 ? -6.177 -15.218 -68.443 1.00 28.38 270 TYR B C 1
ATOM 2096 O O . TYR B 1 84 ? -6.439 -16.284 -69.016 1.00 27.81 270 TYR B O 1
ATOM 2105 N N . LEU B 1 85 ? -6.486 -14.018 -68.943 1.00 29.22 271 LEU B N 1
ATOM 2106 C CA . LEU B 1 85 ? -7.086 -13.783 -70.288 1.00 29.61 271 LEU B CA 1
ATOM 2107 C C . LEU B 1 85 ? -6.110 -12.977 -71.155 1.00 28.13 271 LEU B C 1
ATOM 2108 O O . LEU B 1 85 ? -5.711 -11.871 -70.728 1.00 34.40 271 LEU B O 1
ATOM 2113 N N . ASN B 1 86 ? -5.748 -13.501 -72.330 1.00 30.02 272 ASN B N 1
ATOM 2114 C CA . ASN B 1 86 ? -4.828 -12.843 -73.297 1.00 32.60 272 ASN B CA 1
ATOM 2115 C C . ASN B 1 86 ? -5.383 -12.920 -74.721 1.00 32.36 272 ASN B C 1
ATOM 2116 O O . ASN B 1 86 ? -6.069 -13.880 -75.051 1.00 31.24 272 ASN B O 1
ATOM 2121 N N . PHE B 1 87 ? -5.001 -11.961 -75.563 1.00 33.44 273 PHE B N 1
ATOM 2122 C CA . PHE B 1 87 ? -5.153 -12.039 -77.040 1.00 33.43 273 PHE B CA 1
ATOM 2123 C C . PHE B 1 87 ? -4.222 -13.086 -77.655 1.00 34.66 273 PHE B C 1
ATOM 2124 O O . PHE B 1 87 ? -3.049 -13.190 -77.239 1.00 35.27 273 PHE B O 1
ATOM 2132 N N . ARG B 1 88 ? -4.751 -13.831 -78.628 1.00 36.88 274 ARG B N 1
ATOM 2133 C CA . ARG B 1 88 ? -3.987 -14.802 -79.460 1.00 39.03 274 ARG B CA 1
ATOM 2134 C C . ARG B 1 88 ? -3.229 -14.042 -80.552 1.00 45.61 274 ARG B C 1
ATOM 2135 O O . ARG B 1 88 ? -3.793 -13.060 -81.111 1.00 49.00 274 ARG B O 1
ATOM 2143 N N . SER B 1 89 ? -2.011 -14.493 -80.865 1.00 52.44 275 SER B N 1
ATOM 2144 C CA . SER B 1 89 ? -1.125 -13.903 -81.909 1.00 59.66 275 SER B CA 1
ATOM 2145 C C . SER B 1 89 ? -1.856 -13.797 -83.264 1.00 70.39 275 SER B C 1
ATOM 2146 O O . SER B 1 89 ? -2.532 -14.772 -83.658 1.00 69.69 275 SER B O 1
ATOM 2149 N N . GLY B 1 90 ? -1.691 -12.655 -83.951 1.00 77.10 276 GLY B N 1
ATOM 2150 C CA . GLY B 1 90 ? -2.427 -12.237 -85.165 1.00 90.52 276 GLY B CA 1
ATOM 2151 C C . GLY B 1 90 ? -2.971 -13.398 -85.985 1.00 105.07 276 GLY B C 1
ATOM 2152 O O . GLY B 1 90 ? -4.116 -13.828 -85.710 1.00 117.15 276 GLY B O 1
ATOM 2153 N N . ASP B 1 91 ? -2.184 -13.873 -86.963 1.00 116.76 277 ASP B N 1
ATOM 2154 C CA . ASP B 1 91 ? -2.575 -14.861 -88.012 1.00 99.70 277 ASP B CA 1
ATOM 2155 C C . ASP B 1 91 ? -3.835 -14.355 -88.728 1.00 96.22 277 ASP B C 1
ATOM 2156 O O . ASP B 1 91 ? -3.704 -13.350 -89.476 1.00 88.66 277 ASP B O 1
ATOM 2161 N N . LYS B 1 99 ? -4.748 -2.789 -76.264 1.00 113.87 285 LYS B N 1
ATOM 2162 C CA . LYS B 1 99 ? -5.054 -4.063 -75.560 1.00 105.86 285 LYS B CA 1
ATOM 2163 C C . LYS B 1 99 ? -6.368 -3.916 -74.776 1.00 105.31 285 LYS B C 1
ATOM 2164 O O . LYS B 1 99 ? -6.443 -4.475 -73.656 1.00 118.85 285 LYS B O 1
ATOM 2170 N N . ASN B 1 100 ? -7.369 -3.207 -75.322 1.00 85.44 286 ASN B N 1
ATOM 2171 C CA . ASN B 1 100 ? -8.723 -3.130 -74.700 1.00 63.58 286 ASN B CA 1
ATOM 2172 C C . ASN B 1 100 ? -9.569 -4.282 -75.246 1.00 53.58 286 ASN B C 1
ATOM 2173 O O . ASN B 1 100 ? -9.414 -4.686 -76.416 1.00 55.47 286 ASN B O 1
ATOM 2178 N N . ALA B 1 101 ? -10.423 -4.821 -74.389 1.00 47.50 287 ALA B N 1
ATOM 2179 C CA . ALA B 1 101 ? -11.189 -6.045 -74.676 1.00 37.56 287 ALA B CA 1
ATOM 2180 C C . ALA B 1 101 ? -12.659 -5.655 -74.752 1.00 31.80 287 ALA B C 1
ATOM 2181 O O . ALA B 1 101 ? -13.489 -6.528 -74.589 1.00 30.81 287 ALA B O 1
ATOM 2183 N N . ILE B 1 102 ? -12.985 -4.384 -75.018 1.00 30.91 288 ILE B N 1
ATOM 2184 C CA . ILE B 1 102 ? -14.419 -3.975 -75.010 1.00 31.13 288 ILE B CA 1
ATOM 2185 C C . ILE B 1 102 ? -15.157 -4.745 -76.123 1.00 28.01 288 ILE B C 1
ATOM 2186 O O . ILE B 1 102 ? -16.363 -5.066 -75.925 1.00 29.61 288 ILE B O 1
ATOM 2191 N N . GLY B 1 103 ? -14.492 -5.044 -77.247 1.00 31.88 289 GLY B N 1
ATOM 2192 C CA . GLY B 1 103 ? -15.090 -5.845 -78.345 1.00 28.88 289 GLY B CA 1
ATOM 2193 C C . GLY B 1 103 ? -15.464 -7.285 -77.929 1.00 26.83 289 GLY B C 1
ATOM 2194 O O . GLY B 1 103 ? -16.165 -7.961 -78.702 1.00 28.33 289 GLY B O 1
ATOM 2195 N N . PHE B 1 104 ? -15.041 -7.763 -76.742 1.00 28.07 290 PHE B N 1
ATOM 2196 C CA . PHE B 1 104 ? -15.398 -9.105 -76.214 1.00 27.11 290 PHE B CA 1
ATOM 2197 C C . PHE B 1 104 ? -16.485 -9.003 -75.137 1.00 25.02 290 PHE B C 1
ATOM 2198 O O . PHE B 1 104 ? -16.909 -10.035 -74.614 1.00 26.76 290 PHE B O 1
ATOM 2206 N N . MET B 1 105 ? -16.935 -7.796 -74.822 1.00 26.85 291 MET B N 1
ATOM 2207 C CA . MET B 1 105 ? -17.826 -7.586 -73.675 1.00 26.15 291 MET B CA 1
ATOM 2208 C C . MET B 1 105 ? -19.266 -7.821 -74.121 1.00 25.18 291 MET B C 1
ATOM 2209 O O . MET B 1 105 ? -19.637 -7.610 -75.272 1.00 25.56 291 MET B O 1
ATOM 2214 N N . PRO B 1 106 ? -20.106 -8.344 -73.214 1.00 23.36 292 PRO B N 1
ATOM 2215 C CA . PRO B 1 106 ? -21.517 -8.556 -73.513 1.00 23.51 292 PRO B CA 1
ATOM 2216 C C . PRO B 1 106 ? -22.224 -7.208 -73.715 1.00 21.99 292 PRO B C 1
ATOM 2217 O O . PRO B 1 106 ? -22.117 -6.277 -72.925 1.00 23.74 292 PRO B O 1
ATOM 2221 N N . ASN B 1 107 ? -22.920 -7.143 -74.829 1.00 21.47 293 ASN B N 1
ATOM 2222 C CA . ASN B 1 107 ? -23.618 -5.936 -75.328 1.00 22.48 293 ASN B CA 1
ATOM 2223 C C . ASN B 1 107 ? -24.582 -5.388 -74.276 1.00 21.97 293 ASN B C 1
ATOM 2224 O O . ASN B 1 107 ? -25.448 -6.143 -73.794 1.00 21.81 293 ASN B O 1
ATOM 2229 N N . LEU B 1 108 ? -24.471 -4.097 -73.979 1.00 21.92 294 LEU B N 1
ATOM 2230 C CA . LEU B 1 108 ? -25.265 -3.462 -72.900 1.00 21.86 294 LEU B CA 1
ATOM 2231 C C . LEU B 1 108 ? -26.716 -3.273 -73.331 1.00 20.81 294 LEU B C 1
ATOM 2232 O O . LEU B 1 108 ? -27.574 -3.291 -72.465 1.00 23.82 294 LEU B O 1
ATOM 2237 N N . LEU B 1 109 ? -27.002 -3.064 -74.616 1.00 21.15 295 LEU B N 1
ATOM 2238 C CA . LEU B 1 109 ? -28.407 -2.914 -75.038 1.00 21.83 295 LEU B CA 1
ATOM 2239 C C . LEU B 1 109 ? -29.106 -4.280 -75.026 1.00 20.37 295 LEU B C 1
ATOM 2240 O O . LEU B 1 109 ? -30.257 -4.360 -74.524 1.00 22.10 295 LEU B O 1
ATOM 2245 N N . ALA B 1 110 ? -28.449 -5.326 -75.526 1.00 21.40 296 ALA B N 1
ATOM 2246 C CA . ALA B 1 110 ? -29.052 -6.671 -75.559 1.00 20.76 296 ALA B CA 1
ATOM 2247 C C . ALA B 1 110 ? -29.149 -7.216 -74.131 1.00 20.90 296 ALA B C 1
ATOM 2248 O O . ALA B 1 110 ? -30.144 -7.838 -73.793 1.00 21.78 296 ALA B O 1
ATOM 2250 N N . TYR B 1 111 ? -28.121 -6.966 -73.323 1.00 18.90 297 TYR B N 1
ATOM 2251 C CA . TYR B 1 111 ? -28.010 -7.537 -71.963 1.00 20.37 297 TYR B CA 1
ATOM 2252 C C . TYR B 1 111 ? -27.896 -6.396 -70.964 1.00 20.26 297 TYR B C 1
ATOM 2253 O O . TYR B 1 111 ? -26.810 -6.089 -70.488 1.00 21.57 297 TYR B O 1
ATOM 2262 N N . ALA B 1 112 ? -29.012 -5.734 -70.722 1.00 19.45 298 ALA B N 1
ATOM 2263 C CA . ALA B 1 112 ? -29.026 -4.526 -69.887 1.00 21.71 298 ALA B CA 1
ATOM 2264 C C . ALA B 1 112 ? -28.878 -4.960 -68.438 1.00 22.35 298 ALA B C 1
ATOM 2265 O O . ALA B 1 112 ? -29.400 -6.058 -68.062 1.00 24.37 298 ALA B O 1
ATOM 2267 N N . LYS B 1 113 ? -28.249 -4.111 -67.640 1.00 23.35 299 LYS B N 1
ATOM 2268 C CA . LYS B 1 113 ? -28.253 -4.336 -66.177 1.00 26.76 299 LYS B CA 1
ATOM 2269 C C . LYS B 1 113 ? -29.687 -4.220 -65.649 1.00 26.39 299 LYS B C 1
ATOM 2270 O O . LYS B 1 113 ? -30.524 -3.544 -66.278 1.00 26.69 299 LYS B O 1
ATOM 2276 N N . ALA B 1 114 ? -29.957 -4.837 -64.504 1.00 28.71 300 ALA B N 1
ATOM 2277 C CA . ALA B 1 114 ? -31.200 -4.593 -63.749 1.00 31.16 300 ALA B CA 1
ATOM 2278 C C . ALA B 1 114 ? -31.332 -3.084 -63.525 1.00 33.48 300 ALA B C 1
ATOM 2279 O O . ALA B 1 114 ? -30.320 -2.456 -63.183 1.00 33.21 300 ALA B O 1
ATOM 2281 N N . THR B 1 115 ? -32.532 -2.539 -63.735 1.00 35.30 301 THR B N 1
ATOM 2282 C CA . THR B 1 115 ? -32.847 -1.081 -63.723 1.00 41.76 301 THR B CA 1
ATOM 2283 C C . THR B 1 115 ? -32.773 -0.552 -62.291 1.00 43.61 301 THR B C 1
ATOM 2284 O O . THR B 1 115 ? -32.405 0.621 -62.119 1.00 47.62 301 THR B O 1
ATOM 2288 N N . THR B 1 116 ? -33.077 -1.409 -61.318 1.00 46.32 302 THR B N 1
ATOM 2289 C CA . THR B 1 116 ? -33.541 -1.033 -59.960 1.00 53.16 302 THR B CA 1
ATOM 2290 C C . THR B 1 116 ? -33.179 -2.176 -59.002 1.00 51.79 302 THR B C 1
ATOM 2291 O O . THR B 1 116 ? -32.931 -3.315 -59.489 1.00 54.58 302 THR B O 1
ATOM 2295 N N . ASP B 1 117 ? -33.137 -1.875 -57.701 1.00 59.28 303 ASP B N 1
ATOM 2296 C CA . ASP B 1 117 ? -32.843 -2.844 -56.605 1.00 59.86 303 ASP B CA 1
ATOM 2297 C C . ASP B 1 117 ? -33.911 -3.950 -56.596 1.00 58.56 303 ASP B C 1
ATOM 2298 O O . ASP B 1 117 ? -33.565 -5.097 -56.213 1.00 59.64 303 ASP B O 1
ATOM 2303 N N . GLN B 1 118 ? -35.159 -3.609 -56.958 1.00 58.35 304 GLN B N 1
ATOM 2304 C CA . GLN B 1 118 ? -36.341 -4.525 -57.003 1.00 63.47 304 GLN B CA 1
ATOM 2305 C C . GLN B 1 118 ? -36.603 -5.038 -58.427 1.00 57.37 304 GLN B C 1
ATOM 2306 O O . GLN B 1 118 ? -37.542 -5.853 -58.582 1.00 58.46 304 GLN B O 1
ATOM 2312 N N . SER B 1 119 ? -35.846 -4.588 -59.433 1.00 51.57 305 SER B N 1
ATOM 2313 C CA . SER B 1 119 ? -36.009 -5.069 -60.824 1.00 44.89 305 SER B CA 1
ATOM 2314 C C . SER B 1 119 ? -35.052 -6.238 -61.070 1.00 41.39 305 SER B C 1
ATOM 2315 O O . SER B 1 119 ? -34.108 -6.474 -60.277 1.00 41.07 305 SER B O 1
ATOM 2318 N N . LYS B 1 120 ? -35.289 -6.959 -62.149 1.00 34.69 306 LYS B N 1
ATOM 2319 C CA . LYS B 1 120 ? -34.364 -8.029 -62.549 1.00 34.46 306 LYS B CA 1
ATOM 2320 C C . LYS B 1 120 ? -34.097 -7.879 -64.038 1.00 32.59 306 LYS B C 1
ATOM 2321 O O . LYS B 1 120 ? -34.806 -7.122 -64.742 1.00 36.15 306 LYS B O 1
ATOM 2327 N N . ILE B 1 121 ? -33.088 -8.589 -64.479 1.00 26.94 307 ILE B N 1
ATOM 2328 C CA . ILE B 1 121 ? -32.682 -8.642 -65.903 1.00 26.04 307 ILE B CA 1
ATOM 2329 C C . ILE B 1 121 ? -33.763 -9.396 -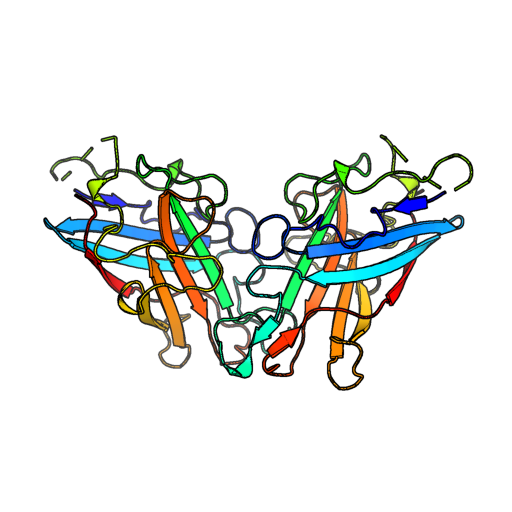66.683 1.00 25.12 307 ILE B C 1
ATOM 2330 O O . ILE B 1 121 ? -34.490 -10.260 -66.122 1.00 25.99 307 ILE B O 1
ATOM 2335 N N . TYR B 1 122 ? -33.806 -9.145 -67.979 1.00 24.65 308 TYR B N 1
ATOM 2336 C CA . TYR B 1 122 ? -34.536 -9.999 -68.939 1.00 22.09 308 TYR B CA 1
ATOM 2337 C C . TYR B 1 122 ? -33.843 -11.354 -69.022 1.00 20.46 308 TYR B C 1
ATOM 2338 O O . TYR B 1 122 ? -32.602 -11.467 -68.872 1.00 21.29 308 TYR B O 1
ATOM 2347 N N . ALA B 1 123 ? -34.639 -12.377 -69.301 1.00 18.62 309 ALA B N 1
ATOM 2348 C CA . ALA B 1 123 ? -34.132 -13.759 -69.377 1.00 18.45 309 ALA B CA 1
ATOM 2349 C C . ALA B 1 123 ? -33.143 -13.882 -70.531 1.00 18.35 309 ALA B C 1
ATOM 2350 O O . ALA B 1 123 ? -32.283 -14.776 -70.475 1.00 16.59 309 ALA B O 1
ATOM 2352 N N . ARG B 1 124 ? -33.198 -12.992 -71.522 1.00 18.93 310 ARG B N 1
ATOM 2353 C CA . ARG B 1 124 ? -32.268 -13.140 -72.673 1.00 18.26 310 ARG B CA 1
ATOM 2354 C C . ARG B 1 124 ? -30.826 -12.932 -72.221 1.00 17.86 310 ARG B C 1
ATOM 2355 O O . ARG B 1 124 ? -29.928 -13.346 -72.986 1.00 18.63 310 ARG B O 1
ATOM 2363 N N . ASN B 1 125 ? -30.593 -12.323 -71.049 1.00 17.38 311 ASN B N 1
ATOM 2364 C CA . ASN B 1 125 ? -29.209 -12.184 -70.536 1.00 16.65 311 ASN B CA 1
ATOM 2365 C C . ASN B 1 125 ? -28.640 -13.562 -70.112 1.00 17.87 311 ASN B C 1
ATOM 2366 O O . ASN B 1 125 ? -27.456 -13.619 -69.747 1.00 18.72 311 ASN B O 1
ATOM 2371 N N . THR B 1 126 ? -29.426 -14.640 -70.158 1.00 16.38 312 THR B N 1
ATOM 2372 C CA . THR B 1 126 ? -29.003 -15.968 -69.681 1.00 16.08 312 THR B CA 1
ATOM 2373 C C . THR B 1 126 ? -29.063 -17.002 -70.799 1.00 17.28 312 THR B C 1
ATOM 2374 O O . THR B 1 126 ? -29.989 -16.978 -71.638 1.00 17.11 312 THR B O 1
ATOM 2378 N N . ILE B 1 127 ? -28.096 -17.908 -70.746 1.00 16.78 313 ILE B N 1
ATOM 2379 C CA . ILE B 1 127 ? -28.060 -19.163 -71.539 1.00 18.05 313 ILE B CA 1
ATOM 2380 C C . ILE B 1 127 ? -28.050 -20.335 -70.564 1.00 18.24 313 ILE B C 1
ATOM 2381 O O . ILE B 1 127 ? -27.196 -20.333 -69.643 1.00 18.69 313 ILE B O 1
ATOM 2386 N N . TYR B 1 128 ? -28.874 -21.341 -70.813 1.00 18.11 314 TYR B N 1
ATOM 2387 C CA . TYR B 1 128 ? -28.774 -22.6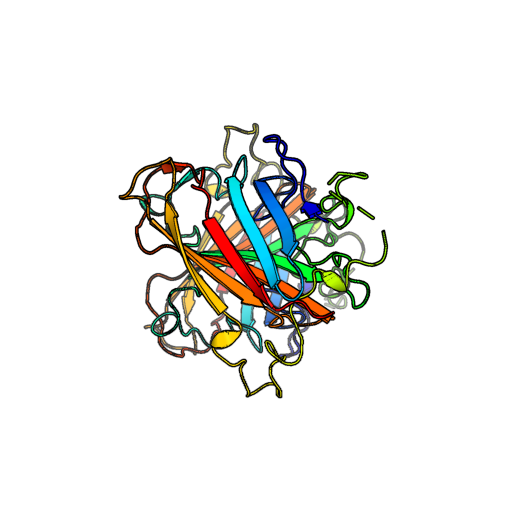38 -70.106 1.00 18.34 314 TYR B CA 1
ATOM 2388 C C . TYR B 1 128 ? -28.174 -23.696 -71.036 1.00 17.03 314 TYR B C 1
ATOM 2389 O O . TYR B 1 128 ? -28.551 -23.790 -72.221 1.00 20.81 314 TYR B O 1
ATOM 2398 N N . GLY B 1 129 ? -27.368 -24.558 -70.438 1.00 19.38 315 GLY B N 1
ATOM 2399 C CA . GLY B 1 129 ? -26.873 -25.788 -71.058 1.00 18.11 315 GLY B CA 1
ATOM 2400 C C . GLY B 1 129 ? -26.733 -26.899 -70.044 1.00 17.95 315 GLY B C 1
ATOM 2401 O O . GLY B 1 129 ? -26.811 -26.666 -68.803 1.00 19.24 315 GLY B O 1
ATOM 2402 N N . ASN B 1 130 ? -26.550 -28.094 -70.566 1.00 19.21 316 ASN B N 1
ATOM 2403 C CA . ASN B 1 130 ? -26.241 -29.289 -69.757 1.00 21.62 316 ASN B CA 1
ATOM 2404 C C . ASN B 1 130 ? -24.850 -29.755 -70.151 1.00 20.11 316 ASN B C 1
ATOM 2405 O O . ASN B 1 130 ? -24.605 -29.992 -71.348 1.00 23.10 316 ASN B O 1
ATOM 2410 N N . ILE B 1 131 ? -24.007 -29.920 -69.155 1.00 18.80 317 ILE B N 1
ATOM 2411 C CA . ILE B 1 131 ? -22.668 -30.549 -69.310 1.00 21.34 317 ILE B CA 1
ATOM 2412 C C . ILE B 1 131 ? -22.598 -31.765 -68.379 1.00 18.71 317 ILE B C 1
ATOM 2413 O O . ILE B 1 131 ? -23.557 -32.017 -67.620 1.00 19.35 317 ILE B O 1
ATOM 2418 N N . TYR B 1 132 ? -21.530 -32.546 -68.496 1.00 17.33 318 TYR B N 1
ATOM 2419 C CA . TYR B 1 132 ? -21.460 -33.867 -67.856 1.00 17.65 318 TYR B CA 1
ATOM 2420 C C . TYR B 1 132 ? -20.145 -34.002 -67.136 1.00 17.65 318 TYR B C 1
ATOM 2421 O O . TYR B 1 132 ? -19.121 -33.541 -67.653 1.00 19.53 318 TYR B O 1
ATOM 2430 N N . LEU B 1 133 ? -20.202 -34.598 -65.959 1.00 16.91 319 LEU B N 1
ATOM 2431 C CA . LEU B 1 133 ? -18.982 -34.858 -65.177 1.00 17.26 319 LEU B CA 1
ATOM 2432 C C . LEU B 1 133 ? -18.416 -36.247 -65.470 1.00 19.83 319 LEU B C 1
ATOM 2433 O O . LEU B 1 133 ? -19.170 -37.228 -65.631 1.00 20.57 319 LEU B O 1
ATOM 2438 N N . ASP B 1 134 ? -17.087 -36.278 -65.529 1.00 19.93 320 ASP B N 1
ATOM 2439 C CA . ASP B 1 134 ? -16.304 -37.511 -65.680 1.00 20.99 320 ASP B CA 1
ATOM 2440 C C . ASP B 1 134 ? -16.733 -38.206 -66.972 1.00 22.02 320 ASP B C 1
ATOM 2441 O O . ASP B 1 134 ? -16.658 -39.443 -67.045 1.00 22.81 320 ASP B O 1
ATOM 2446 N N . ASN B 1 135 ? -17.202 -37.450 -67.953 1.00 20.67 321 ASN B N 1
ATOM 2447 C CA . ASN B 1 135 ? -17.551 -38.002 -69.293 1.00 22.66 321 ASN B CA 1
ATOM 2448 C C . ASN B 1 135 ? -18.623 -39.098 -69.184 1.00 21.22 321 ASN B C 1
ATOM 2449 O O . ASN B 1 135 ? -18.523 -40.094 -69.894 1.00 24.66 321 ASN B O 1
ATOM 2454 N N . GLN B 1 136 ? -19.642 -38.903 -68.345 1.00 20.75 322 GLN B N 1
ATOM 2455 C CA . GLN B 1 136 ? -20.778 -39.853 -68.286 1.00 21.25 322 GLN B CA 1
ATOM 2456 C C . GLN B 1 136 ? -22.072 -39.088 -68.419 1.00 20.19 322 GLN B C 1
ATOM 2457 O O . GLN B 1 136 ? -22.267 -38.085 -67.745 1.00 21.74 322 GLN B O 1
ATOM 2463 N N . PRO B 1 137 ? -23.004 -39.590 -69.248 1.00 22.10 323 PRO B N 1
ATOM 2464 C CA . PRO B 1 137 ? -24.261 -38.886 -69.491 1.00 24.10 323 PRO B CA 1
ATOM 2465 C C . PRO B 1 137 ? -25.222 -38.912 -68.297 1.00 23.51 323 PRO B C 1
ATOM 2466 O O . PRO B 1 137 ? -26.162 -38.126 -68.271 1.00 25.60 323 PRO B O 1
ATOM 2470 N N . TYR B 1 138 ? -24.933 -39.746 -67.300 1.00 23.05 324 TYR B N 1
ATOM 2471 C CA . TYR B 1 138 ? -25.723 -39.819 -66.046 1.00 23.69 324 TYR B CA 1
ATOM 2472 C C . TYR B 1 138 ? -25.161 -38.894 -64.954 1.00 24.25 324 TYR B C 1
ATOM 2473 O O . TYR B 1 138 ? -25.685 -38.963 -63.826 1.00 24.37 324 TYR B O 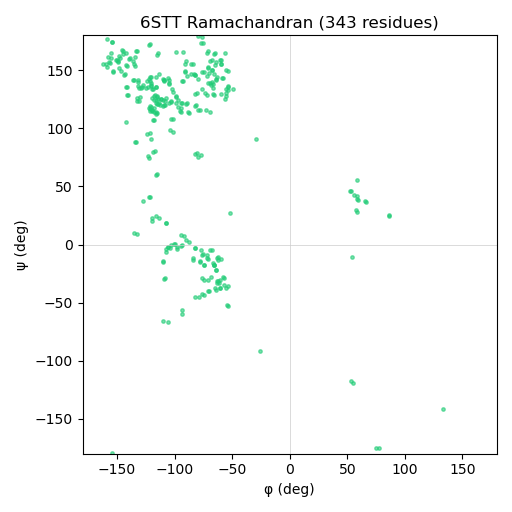1
ATOM 2482 N N . ASN B 1 139 ? -24.167 -38.049 -65.268 1.00 23.06 325 ASN B N 1
ATOM 2483 C CA . ASN B 1 139 ? -23.643 -37.031 -64.322 1.00 20.55 325 ASN B CA 1
ATOM 2484 C C . ASN B 1 139 ? -23.914 -35.626 -64.853 1.00 20.56 325 ASN B C 1
ATOM 2485 O O . ASN B 1 139 ? -22.977 -34.847 -65.035 1.00 19.33 325 ASN B O 1
ATOM 2490 N N . PRO B 1 140 ? -25.184 -35.217 -65.072 1.00 20.00 326 PRO B N 1
ATOM 2491 C CA . PRO B 1 140 ? -25.444 -33.868 -65.578 1.00 19.23 326 PRO B CA 1
ATOM 2492 C C . PRO B 1 140 ? -25.190 -32.778 -64.536 1.00 19.05 326 PRO B C 1
ATOM 2493 O O . PRO B 1 140 ? -25.431 -32.966 -63.334 1.00 19.09 326 PRO B O 1
ATOM 2497 N N . VAL B 1 141 ? -24.702 -31.654 -65.046 1.00 17.25 327 VAL B N 1
ATOM 2498 C CA . VAL B 1 141 ? -24.644 -30.364 -64.327 1.00 17.54 327 VAL B CA 1
ATOM 2499 C C . VAL B 1 141 ? -25.312 -29.335 -65.232 1.00 17.24 327 VAL B C 1
ATOM 2500 O O . VAL B 1 141 ? -25.026 -29.327 -66.449 1.00 17.71 327 VAL B O 1
ATOM 2504 N N . VAL B 1 142 ? -26.136 -28.465 -64.657 1.00 18.27 328 VAL B N 1
ATOM 2505 C CA . VAL B 1 142 ? -26.710 -27.315 -65.398 1.00 17.26 328 VAL B CA 1
ATOM 2506 C C . VAL B 1 142 ? -25.670 -26.201 -65.404 1.00 17.34 328 VAL B C 1
ATOM 2507 O O . VAL B 1 142 ? -25.264 -25.737 -64.298 1.00 18.46 328 VAL B O 1
ATOM 2511 N N . ILE B 1 143 ? -25.223 -25.806 -66.593 1.00 17.41 329 ILE B N 1
ATOM 2512 C CA . ILE B 1 143 ? -24.372 -24.591 -66.701 1.00 17.48 329 ILE B CA 1
ATOM 2513 C C . ILE B 1 143 ? -25.282 -23.437 -67.088 1.00 17.17 329 ILE B C 1
ATOM 2514 O O . ILE B 1 143 ? -26.035 -23.544 -68.070 1.00 19.12 329 ILE B O 1
ATOM 2519 N N . LYS B 1 144 ? -25.268 -22.385 -66.284 1.00 17.84 330 LYS B N 1
ATOM 2520 C CA . LYS B 1 144 ? -26.145 -21.232 -66.502 1.00 17.23 330 LYS B CA 1
ATOM 2521 C C . LYS B 1 144 ? -25.231 -20.028 -66.672 1.00 18.18 330 LYS B C 1
ATOM 2522 O O . LYS B 1 144 ? -24.486 -19.728 -65.720 1.00 19.12 330 LYS B O 1
ATOM 2528 N N . ILE B 1 145 ? -25.231 -19.421 -67.851 1.00 17.53 331 ILE B N 1
ATOM 2529 C CA . ILE B 1 145 ? -24.290 -18.313 -68.146 1.00 18.01 331 ILE B CA 1
ATOM 2530 C C . ILE B 1 145 ? -25.106 -17.031 -68.219 1.00 18.46 331 ILE B C 1
ATOM 2531 O O . ILE B 1 145 ? -26.014 -16.965 -69.047 1.00 18.62 331 ILE B O 1
ATOM 2536 N N . THR B 1 146 ? -24.798 -16.073 -67.354 1.00 17.14 332 THR B N 1
ATOM 2537 C CA . THR B 1 146 ? -25.547 -14.801 -67.296 1.00 18.27 332 THR B CA 1
ATOM 2538 C C . THR B 1 146 ? -24.634 -13.615 -67.557 1.00 18.39 332 THR B C 1
ATOM 2539 O O . THR B 1 146 ? -23.546 -13.586 -66.984 1.00 19.61 332 THR B O 1
ATOM 2543 N N . PHE B 1 147 ? -25.116 -12.681 -68.379 1.00 18.71 333 PHE B N 1
ATOM 2544 C CA . PHE B 1 147 ? -24.390 -11.467 -68.792 1.00 18.75 333 PHE B CA 1
ATOM 2545 C C . PHE B 1 147 ? -24.878 -10.249 -68.011 1.00 18.68 333 PHE B C 1
ATOM 2546 O O . PHE B 1 147 ? -26.101 -10.041 -67.878 1.00 19.84 333 PHE B O 1
ATOM 2554 N N . ASN B 1 148 ? -23.923 -9.486 -67.480 1.00 20.37 334 ASN B N 1
ATOM 2555 C CA . ASN B 1 148 ? -24.146 -8.083 -67.033 1.00 23.27 334 ASN B CA 1
ATOM 2556 C C . ASN B 1 148 ? -25.106 -8.073 -65.835 1.00 22.25 334 ASN B C 1
ATOM 2557 O O . ASN B 1 148 ? -25.889 -7.152 -65.705 1.00 29.09 334 ASN B O 1
ATOM 2562 N N . ASN B 1 149 ? -25.005 -9.060 -64.945 1.00 23.25 335 ASN B N 1
ATOM 2563 C CA . ASN B 1 149 ? -25.931 -9.149 -63.791 1.00 22.61 335 ASN B CA 1
ATOM 2564 C C . ASN B 1 149 ? -25.187 -9.072 -62.455 1.00 26.12 335 ASN B C 1
ATOM 2565 O O . ASN B 1 149 ? -25.761 -9.573 -61.490 1.00 34.04 335 ASN B O 1
ATOM 2570 N N . GLU B 1 150 ? -23.976 -8.506 -62.394 1.00 27.03 336 GLU B N 1
ATOM 2571 C CA . GLU B 1 150 ? -23.163 -8.470 -61.142 1.00 29.23 336 GLU B CA 1
ATOM 2572 C C . GLU B 1 150 ? -22.939 -7.036 -60.653 1.00 31.53 336 GLU B C 1
ATOM 2573 O O . GLU B 1 150 ? -22.576 -6.182 -61.449 1.00 33.58 336 GLU B O 1
ATOM 2579 N N . ALA B 1 151 ? -23.100 -6.834 -59.342 1.00 38.56 337 ALA B N 1
ATOM 2580 C CA . ALA B 1 151 ? -22.750 -5.593 -58.624 1.00 40.61 337 ALA B CA 1
ATOM 2581 C C . ALA B 1 151 ? -21.280 -5.242 -58.881 1.00 40.10 337 ALA B C 1
ATOM 2582 O O . ALA B 1 151 ? -20.448 -6.165 -59.126 1.00 38.99 337 ALA B O 1
ATOM 2584 N N . ASP B 1 152 ? -20.984 -3.938 -58.845 1.00 40.65 338 ASP B N 1
ATOM 2585 C CA . ASP B 1 152 ? -19.607 -3.396 -58.729 1.00 38.34 338 ASP B CA 1
ATOM 2586 C C . ASP B 1 152 ? -18.791 -3.904 -59.918 1.00 36.05 338 ASP B C 1
ATOM 2587 O O . ASP B 1 152 ? -17.604 -4.279 -59.708 1.00 37.89 338 ASP B O 1
ATOM 2592 N N . SER B 1 153 ? -19.407 -3.970 -61.110 1.00 34.91 339 SER B N 1
ATOM 2593 C CA . SER B 1 153 ? -18.703 -4.366 -62.358 1.00 33.34 339 SER B CA 1
ATOM 2594 C C . SER B 1 153 ? -19.308 -3.645 -63.564 1.00 29.26 339 SER B C 1
ATOM 2595 O O . SER B 1 153 ? -20.517 -3.369 -63.544 1.00 34.73 339 SER B O 1
ATOM 2598 N N . ALA B 1 154 ? -18.525 -3.403 -64.614 1.00 32.53 340 ALA B N 1
ATOM 2599 C CA . ALA B 1 154 ? -19.020 -2.714 -65.842 1.00 33.20 340 ALA B CA 1
ATOM 2600 C C . ALA B 1 154 ? -19.729 -3.721 -66.742 1.00 30.96 340 ALA B C 1
ATOM 2601 O O . ALA B 1 154 ? -20.780 -3.422 -67.311 1.00 31.21 340 ALA B O 1
ATOM 2603 N N . TYR B 1 155 ? -19.096 -4.866 -66.903 1.00 29.26 341 TYR B N 1
ATOM 2604 C CA . TYR B 1 155 ? -19.645 -6.007 -67.642 1.00 26.17 341 TYR B CA 1
ATOM 2605 C C . TYR B 1 155 ? -19.381 -7.231 -66.784 1.00 24.22 341 TYR B C 1
ATOM 2606 O O . TYR B 1 155 ? -18.473 -7.237 -65.904 1.00 25.07 341 TYR B O 1
ATOM 2615 N N . SER B 1 156 ? -20.116 -8.293 -67.054 1.00 24.50 342 SER B N 1
ATOM 2616 C CA . SER B 1 156 ? -19.826 -9.569 -66.377 1.00 22.94 342 SER B CA 1
ATOM 2617 C C . SER B 1 156 ? -20.278 -10.729 -67.242 1.00 21.64 342 SER B C 1
ATOM 2618 O O . SER B 1 156 ? -21.296 -10.640 -67.909 1.00 21.41 342 SER B O 1
ATOM 2621 N N . ILE B 1 157 ? -19.544 -11.802 -67.106 1.00 20.52 343 ILE B N 1
ATOM 2622 C CA . ILE B 1 157 ? -19.973 -13.159 -67.526 1.00 20.92 343 ILE B CA 1
ATOM 2623 C C . ILE B 1 157 ? -19.916 -14.023 -66.271 1.00 20.78 343 ILE B C 1
ATOM 2624 O O . ILE B 1 157 ? -18.821 -14.198 -65.730 1.00 20.85 343 ILE B O 1
ATOM 2629 N N . THR B 1 158 ? -21.050 -14.581 -65.866 1.00 19.97 344 THR B N 1
ATOM 2630 C CA . THR B 1 158 ? -21.134 -15.467 -64.686 1.00 19.88 344 THR B CA 1
ATOM 2631 C C . THR B 1 158 ? -21.509 -16.869 -65.147 1.00 18.89 344 THR B C 1
ATOM 2632 O O . THR B 1 158 ? -22.552 -17.041 -65.801 1.00 20.20 344 THR B O 1
ATOM 2636 N N . PHE B 1 159 ? -20.678 -17.827 -64.764 1.00 19.17 345 PHE B N 1
ATOM 2637 C CA . PHE B 1 159 ? -20.917 -19.259 -65.002 1.00 17.96 345 PHE B CA 1
ATOM 2638 C C . PHE B 1 159 ? -21.391 -19.851 -63.687 1.00 18.52 345 PHE B C 1
ATOM 2639 O O . PHE B 1 159 ? -20.605 -19.978 -62.762 1.00 19.58 345 PHE B O 1
ATOM 2647 N N . ASN B 1 160 ? -22.673 -20.175 -63.627 1.00 18.33 346 ASN B N 1
ATOM 2648 C CA . ASN B 1 160 ? -23.263 -20.877 -62.473 1.00 18.33 346 ASN B CA 1
ATOM 2649 C C . ASN B 1 160 ? -23.345 -22.358 -62.838 1.00 19.40 346 ASN B C 1
ATOM 2650 O O . ASN B 1 160 ? -23.909 -22.708 -63.901 1.00 20.30 346 ASN B O 1
ATOM 2655 N N . TYR B 1 161 ? -22.808 -23.183 -61.969 1.00 18.93 347 TYR B N 1
ATOM 2656 C CA . TYR B 1 161 ? -22.845 -24.655 -62.105 1.00 17.86 347 TYR B CA 1
ATOM 2657 C C . TYR B 1 161 ? -23.748 -25.162 -61.005 1.00 18.00 347 TYR B C 1
ATOM 2658 O O . TYR B 1 161 ? -23.471 -24.895 -59.840 1.00 18.86 347 TYR B O 1
ATOM 2667 N N . SER B 1 162 ? -24.770 -25.922 -61.356 1.00 19.22 348 SER B N 1
ATOM 2668 C CA . SER B 1 162 ? -25.669 -26.472 -60.323 1.00 20.36 348 SER B CA 1
ATOM 2669 C C . SER B 1 162 ? -26.073 -27.899 -60.693 1.00 18.85 348 SER B C 1
ATOM 2670 O O . SER B 1 162 ? -26.116 -28.246 -61.888 1.00 22.17 348 SER B O 1
ATOM 2673 N N . TRP B 1 163 ? -26.393 -28.679 -59.674 1.00 19.39 349 TRP B N 1
ATOM 2674 C CA . TRP B 1 163 ? -26.814 -30.083 -59.871 1.00 20.09 349 TRP B CA 1
ATOM 2675 C C . TRP B 1 163 ? -27.800 -30.491 -58.788 1.00 21.15 349 TRP B C 1
ATOM 2676 O O . TRP B 1 163 ? -27.855 -29.852 -57.725 1.00 22.98 349 TRP B O 1
ATOM 2687 N N . THR B 1 164 ? -28.603 -31.505 -59.100 1.00 23.67 350 THR B N 1
ATOM 2688 C CA . THR B 1 164 ? -29.678 -31.999 -58.202 1.00 27.30 350 THR B CA 1
ATOM 2689 C C . THR B 1 164 ? -29.307 -33.367 -57.618 1.00 29.35 350 THR B C 1
ATOM 2690 O O . THR B 1 164 ? -29.741 -33.646 -56.491 1.00 31.87 350 THR B O 1
ATOM 2694 N N . LYS B 1 165 ? -28.520 -34.176 -58.321 1.00 30.09 351 LYS B N 1
ATOM 2695 C CA . LYS B 1 165 ? -28.099 -35.516 -57.827 1.00 30.03 351 LYS B CA 1
ATOM 2696 C C . LYS B 1 165 ? -27.172 -35.387 -56.614 1.00 29.54 351 LYS B C 1
ATOM 2697 O O . LYS B 1 165 ? -26.331 -34.476 -56.608 1.00 28.07 351 LYS B O 1
ATOM 2703 N N . ASP B 1 166 ? -27.353 -36.258 -55.612 1.00 31.22 352 ASP B N 1
ATOM 2704 C CA . ASP B 1 166 ? -26.451 -36.338 -54.432 1.00 34.35 352 ASP B CA 1
ATOM 2705 C C . ASP B 1 166 ? -25.236 -37.138 -54.888 1.00 30.82 352 ASP B C 1
ATOM 2706 O O . ASP B 1 166 ? -25.155 -38.341 -54.622 1.00 29.77 352 ASP B O 1
ATOM 2711 N N . TYR B 1 167 ? -24.371 -36.508 -55.669 1.00 27.48 353 TYR B N 1
ATOM 2712 C CA . TYR B 1 167 ? -23.237 -37.209 -56.298 1.00 27.36 353 TYR B CA 1
ATOM 2713 C C . TYR B 1 167 ? -22.387 -37.851 -55.213 1.00 28.30 353 TYR B C 1
ATOM 2714 O O . TYR B 1 167 ? -22.216 -37.292 -54.104 1.00 30.37 353 TYR B O 1
ATOM 2723 N N . ASP B 1 168 ? -21.874 -39.026 -55.545 1.00 28.40 354 ASP B N 1
ATOM 2724 C CA . ASP B 1 168 ? -21.147 -39.884 -54.584 1.00 30.31 354 ASP B CA 1
ATOM 2725 C C . ASP B 1 168 ? -19.753 -40.131 -55.164 1.00 30.80 354 ASP B C 1
ATOM 2726 O O . ASP B 1 168 ? -19.612 -41.078 -55.925 1.00 31.70 354 ASP B O 1
ATOM 2731 N N A ASN B 1 169 ? -18.821 -39.239 -54.799 0.50 30.41 355 ASN B N 1
ATOM 2732 N N B ASN B 1 169 ? -18.731 -39.336 -54.828 0.50 32.21 355 ASN B N 1
ATOM 2733 C CA A ASN B 1 169 ? -17.374 -39.264 -55.148 0.50 32.49 355 ASN B CA 1
ATOM 2734 C CA B ASN B 1 169 ? -17.333 -39.611 -55.286 0.50 34.61 355 ASN B CA 1
ATOM 2735 C C A ASN B 1 169 ? -17.236 -39.280 -56.683 0.50 30.29 355 ASN B C 1
ATOM 2736 C C B ASN B 1 169 ? -17.205 -39.329 -56.798 0.50 30.23 355 ASN B C 1
ATOM 2737 O O A ASN B 1 169 ? -16.612 -40.198 -57.230 0.50 33.65 355 ASN B O 1
ATOM 2738 O O B ASN B 1 169 ? -16.525 -40.103 -57.488 0.50 29.02 355 ASN B O 1
ATOM 2747 N N . ILE B 1 170 ? -17.803 -38.254 -57.324 1.00 27.46 356 ILE B N 1
ATOM 2748 C CA . ILE B 1 170 ? -17.725 -37.974 -58.796 1.00 24.18 356 ILE B CA 1
ATOM 2749 C C . ILE B 1 170 ? -16.758 -36.822 -59.021 1.00 24.89 356 ILE B C 1
ATOM 2750 O O . ILE B 1 170 ? -16.994 -35.736 -58.512 1.00 24.51 356 ILE B O 1
ATOM 2755 N N . PRO B 1 171 ? -15.667 -37.002 -59.803 1.00 23.74 357 PRO B N 1
ATOM 2756 C CA . PRO B 1 171 ? -14.716 -35.921 -60.040 1.00 23.56 357 PRO B CA 1
ATOM 2757 C C . PRO B 1 171 ? -15.385 -34.833 -60.887 1.00 22.40 357 PRO B C 1
ATOM 2758 O O . PRO B 1 171 ? -16.081 -35.148 -61.857 1.00 22.75 357 PRO B O 1
ATOM 2762 N N . PHE B 1 172 ? -15.173 -33.568 -60.528 1.00 21.67 358 PHE B N 1
ATOM 2763 C CA . PHE B 1 172 ? -15.648 -32.422 -61.336 1.00 22.27 358 PHE B CA 1
ATOM 2764 C C . PHE B 1 172 ? -14.653 -32.168 -62.469 1.00 20.62 358 PHE B C 1
ATOM 2765 O O . PHE B 1 172 ? -13.839 -31.247 -62.423 1.00 20.12 358 PHE B O 1
ATOM 2773 N N . ASP B 1 173 ? -14.774 -33.017 -63.471 1.00 20.59 359 ASP B N 1
ATOM 2774 C CA . ASP B 1 173 ? -14.012 -33.005 -64.732 1.00 20.53 359 ASP B CA 1
ATOM 2775 C C . ASP B 1 173 ? -15.059 -32.888 -65.847 1.00 18.77 359 ASP B C 1
ATOM 2776 O O . ASP B 1 173 ? -15.741 -33.869 -66.094 1.00 22.23 359 ASP B O 1
ATOM 2781 N N . SER B 1 174 ? -15.318 -31.670 -66.321 1.00 20.14 360 SER B N 1
ATOM 2782 C CA . SER B 1 174 ? -16.526 -31.336 -67.122 1.00 19.38 360 SER B CA 1
ATOM 2783 C C . SER B 1 174 ? -16.251 -31.507 -68.613 1.00 17.48 360 SER B C 1
ATOM 2784 O O . SER B 1 174 ? -15.122 -31.249 -69.096 1.00 18.54 360 SER B O 1
ATOM 2787 N N . THR B 1 175 ? -17.303 -31.887 -69.330 1.00 17.17 361 THR B N 1
ATOM 2788 C CA . THR B 1 175 ? -17.332 -31.857 -70.792 1.00 16.05 361 THR B CA 1
ATOM 2789 C C . THR B 1 175 ? -17.397 -30.396 -71.248 1.00 15.96 361 THR B C 1
ATOM 2790 O O . THR B 1 175 ? -17.617 -29.462 -70.441 1.00 17.68 361 THR B O 1
ATOM 2794 N N . SER B 1 176 ? -17.147 -30.214 -72.531 1.00 16.39 362 SER B N 1
ATOM 2795 C CA . SER B 1 176 ? -17.068 -28.881 -73.160 1.00 17.45 362 SER B CA 1
ATOM 2796 C C . SER B 1 176 ? -18.457 -28.405 -73.583 1.00 17.22 362 SER B C 1
ATOM 2797 O O . SER B 1 176 ? -19.304 -29.219 -73.974 1.00 19.03 362 SER B O 1
ATOM 2800 N N . PHE B 1 177 ? -18.607 -27.084 -73.668 1.00 17.46 363 PHE B N 1
ATOM 2801 C CA . PHE B 1 177 ? -19.881 -26.427 -74.036 1.00 17.40 363 PHE B CA 1
ATOM 2802 C C . PHE B 1 177 ? -19.566 -25.236 -74.921 1.00 17.71 363 PHE B C 1
ATOM 2803 O O . PHE B 1 177 ? -18.648 -24.427 -74.596 1.00 19.32 363 PHE B O 1
ATOM 2811 N N . THR B 1 178 ? -20.340 -25.100 -75.983 1.00 17.48 364 THR B N 1
ATOM 2812 C CA . THR B 1 178 ? -20.256 -23.968 -76.926 1.00 18.80 364 THR B CA 1
ATOM 2813 C C . THR B 1 178 ? -21.495 -23.080 -76.762 1.00 17.32 364 THR B C 1
ATOM 2814 O O . THR B 1 178 ? -22.603 -23.611 -76.631 1.00 18.26 364 THR B O 1
ATOM 2818 N N . PHE B 1 179 ? -21.316 -21.761 -76.839 1.00 16.49 365 PHE B N 1
ATOM 2819 C CA . PHE B 1 179 ? -22.412 -20.781 -76.843 1.00 18.60 365 PHE B CA 1
ATOM 2820 C C . PHE B 1 179 ? -21.924 -19.535 -77.555 1.00 18.13 365 PHE B C 1
ATOM 2821 O O . PHE B 1 179 ? -20.743 -19.465 -77.970 1.00 20.50 365 PHE B O 1
ATOM 2829 N N . SER B 1 180 ? -22.834 -18.595 -77.759 1.00 18.74 366 SER B N 1
ATOM 2830 C CA . SER B 1 180 ? -22.451 -17.302 -78.356 1.00 18.20 366 SER B CA 1
ATOM 2831 C C . SER B 1 180 ? -23.205 -16.219 -77.609 1.00 18.81 366 SER B C 1
ATOM 2832 O O . SER B 1 180 ? -24.200 -16.526 -76.925 1.00 20.31 366 SER B O 1
ATOM 2835 N N . TYR B 1 181 ? -22.717 -15.006 -77.719 1.00 19.41 367 TYR B N 1
ATOM 2836 C CA . TYR B 1 181 ? -23.437 -13.821 -77.192 1.00 18.84 367 TYR B CA 1
ATOM 2837 C C . TYR B 1 181 ? -23.110 -12.632 -78.074 1.00 21.32 367 TYR B C 1
ATOM 2838 O O . TYR B 1 181 ? -22.120 -12.642 -78.847 1.00 21.86 367 TYR B O 1
ATOM 2847 N N . ILE B 1 182 ? -23.945 -11.627 -77.943 1.00 19.96 368 ILE B N 1
ATOM 2848 C CA . ILE B 1 182 ? -23.820 -10.392 -78.751 1.00 20.73 368 ILE B CA 1
ATOM 2849 C C . ILE B 1 182 ? -22.769 -9.476 -78.103 1.00 21.41 368 ILE B C 1
ATOM 2850 O O . ILE B 1 182 ? -22.842 -9.256 -76.879 1.00 22.15 368 ILE B O 1
ATOM 2855 N N . ALA B 1 183 ? -21.817 -8.998 -78.912 1.00 22.35 369 ALA B N 1
ATOM 2856 C CA . ALA B 1 183 ? -20.673 -8.169 -78.480 1.00 22.91 369 ALA B CA 1
ATOM 2857 C C . ALA B 1 183 ? -21.049 -6.682 -78.341 1.00 23.36 369 ALA B C 1
ATOM 2858 O O . ALA B 1 183 ? -21.851 -6.182 -79.116 1.00 24.18 369 ALA B O 1
ATOM 2860 N N . GLN B 1 184 ? -20.435 -5.996 -77.369 1.00 26.67 370 GLN B N 1
ATOM 2861 C CA . GLN B 1 184 ? -20.678 -4.556 -77.080 1.00 25.62 370 GLN B CA 1
ATOM 2862 C C . GLN B 1 184 ? -20.313 -3.692 -78.298 1.00 29.41 370 GLN B C 1
ATOM 2863 O O . GLN B 1 184 ? -21.008 -2.681 -78.559 1.00 29.38 370 GLN B O 1
ATOM 2869 N N . GLU B 1 185 ? -19.248 -4.039 -79.014 1.00 30.61 371 GLU B N 1
ATOM 2870 C CA . GLU B 1 185 ? -18.769 -3.204 -80.149 1.00 32.58 371 GLU B CA 1
ATOM 2871 C C . GLU B 1 185 ? -17.877 -4.090 -81.015 1.00 35.80 371 GLU B C 1
ATOM 2872 O O . GLU B 1 185 ? -17.354 -3.639 -82.006 1.00 40.35 371 GLU B O 1
#

Secondary structure (DSSP, 8-state):
-EEE--SSS---B-SSSTT-EEEEEEEEEETTEEEEEEEEEE-SSTTSEE-TTT-TTS-SEEEEEEEE-TTS-B-TTSSS-GGG-EEPP-----GGGSBPTTTSPPPSSTT----GGGEEEEEEEBTT-TTSEEEEEEEES--TT-SEEEEEEEE--S--SSEE-BBPPEEEEEEB--/-EEE--SSS---B-SSSTT-EEEEEEEEEETTEEEEEEEEEE-SSTTSEE-TTT-TTS-SEEEEEEEE-TTS-B-TTSSS-GGG-EEPP-----GGGSBPTTTSPPPSSTT----GGGEEEEEEEBTT-TTSEEEEEEEES--TT-SEEEEEEEE--S--SSEE-BBPPEEEEEEB--

Solvent-accessible surface area: 17926 Å² total; per-residue (Å²): 106,12,0,66,4,90,112,66,96,59,48,5,1,66,28,28,54,85,67,1,0,0,0,24,0,32,0,45,47,66,57,83,88,0,87,1,64,1,21,0,57,8,54,80,22,75,6,93,78,0,40,7,130,98,43,107,18,11,15,56,4,16,33,0,40,1,13,0,40,109,83,2,22,10,57,183,96,13,36,5,87,137,111,55,8,81,74,115,94,91,121,135,89,1,35,12,4,0,0,26,60,156,14,15,46,88,40,126,63,153,165,53,182,30,164,87,146,1,31,42,147,10,90,4,69,0,62,119,66,107,134,7,39,1,54,1,45,0,13,1,1,68,37,64,119,17,13,7,1,1,11,0,11,1,12,9,112,95,89,10,69,91,34,50,1,64,13,41,76,38,82,13,47,3,79,7,55,134,150,13,5,65,4,89,110,64,96,60,48,5,1,67,28,28,57,84,67,1,0,0,0,24,1,32,0,35,47,69,57,82,87,0,87,1,65,2,21,0,60,7,54,82,22,74,6,95,77,0,40,7,134,100,44,107,18,11,15,56,5,15,33,0,40,1,13,0,42,106,86,5,40,9,56,180,96,14,34,3,89,136,112,53,22,84,75,126,97,70,182,194,91,6,33,13,8,0,0,26,60,156,14,16,46,90,41,127,65,149,165,54,181,30,165,87,148,1,32,42,150,11,91,4,68,0,60,117,66,106,136,6,39,1,53,1,44,0,14,2,2,68,38,64,118,18,12,7,1,1,11,0,11,1,13,9,113,94,89,10,72,89,34,48,1,64,14,40,75,39,81,14,47,3,78,7,54,134

Nearest PDB structures (foldseek):
  6stt-assembly1_A  TM=1.006E+00  e=1.140E-37  Human adenovirus 29
  8ofr-assembly4_L  TM=9.710E-01  e=4.929E-30  Human adenovirus 25
  8ofr-assembly3_I  TM=9.698E-01  e=1.484E-29  Human adenovirus 25
  8ofr-assembly3_H  TM=9.555E-01  e=5.273E-29  Human adenovirus 25
  8ofv-assembly3_G  TM=9.569E-01  e=3.291E-27  Human adenovirus 53

Sequence (356 aa):
LTLWTTLDPSPNCKIDIEKDSKLTLVLTKCGSQILANVSLIIVNGKFKILNNKTDPSLPKSFNIKLLFDQQNGVLLENSNIEKQYLNFRSGDKNAIGFMPNLLAYAKATTDQSKIYARNTIYGNIYLDNQPYNPVVIKITFNNEADSAYSITFNYSWTKDYDNIPFDSTSFTFSYIAQELTLWTTLDPSPNCKIDIEKDSKLTLVLTKCGSQILANVSLIIVNGKFKILNNKTDPSLPKSFNIKLLFDQQNGVLLENSNIEKQYLNFRSGDKNAIGFMPNLLAYAKATTDQSKIYARNTIYGNIYLDNQPYNPVVIKITFNNEADSAYSITFNYSWTKDYDNNIPFDSTSFTFSYIAQE

Organism: NCBI:txid46931

InterPro domains:
  IPR000931 Adenovirus fibre protein [PR00307] (8-18)
  IPR000931 Adenovirus fibre protein [PR00307] (24-36)
  IPR000931 Adenovirus fibre protein [PR00307] (58-72)
  IPR000931 Adenovirus fibre protein [PR00307] (107-117)
  IPR000931 Adenovirus fibre protein [PR00307] (188-199)
  IPR000931 Adenovirus fibre protein [PR00307] (206-220)
  IPR000931 Adenovirus fibre protein [PR00307] (286-298)
  IPR000939 Adenoviral fibre prot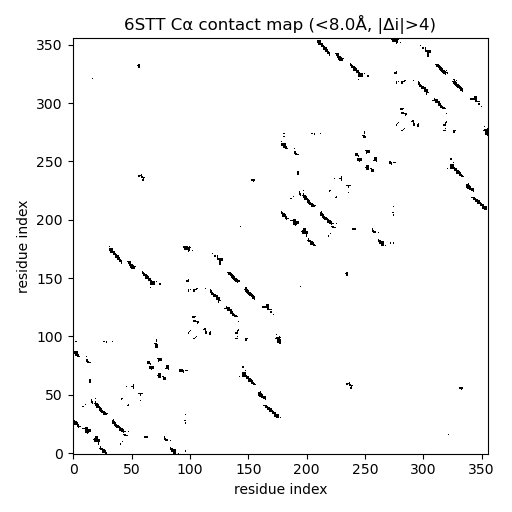ein, repeat/shaft region [PF00608] (42-73)
  IPR000939 Adenoviral fibre protein, repeat/shaft region [PF00608] (80-118)
  IPR000978 Adenoviral fibre protein, knob [PF00541] (180-371)
  IPR008982 Adenovirus pIV-like, attachment domain [G3DSA:2.60.90.10] (175-371)
  IPR008982 Adenovirus pIV-like, attachment domain [SSF49835] (185-371)
  IPR009013 Attachment protein shaft domain superfamily [SSF51225] (46-112)

Radius of gyration: 21.65 Å; Cα contacts (8 Å, |Δi|>4): 892; chains: 2; bounding box: 39×39×70 Å

Foldseek 3Di:
DKKWFDPDFFFFFDFPDPSQKHWTWIWDQPDQKTKIKIWMFGRDDPQQWQALVPDVVDAQKTKQKQFAACQRAGDPVGRGHRVRIDDDPPCSHPLQRFFACVQWPEAPDPPGHTDCSQKDWDWKAFPPDPVRIWIWIWGWRHDPPGPIMTMTMTGDDDSHRGTGRGIDMDIDMGGGRD/DKKWFDPDFFFFFDFPDPSQKHWTWIWDQPDQKTKIKIWMFGRDDPQQWQALVPDVVDAQKTKQKQFAACQRAGDPVGRGHRVRIDDDDDCHGCLQRFFACVQWPEAPDPPGHTDCSQKDWDWKAFPPDPVRIWIWIWGWRHDPPGPIMTMTMTGDDDSHRGTGRGIDMDIDMGGGRD

B-factor: mean 31.0, std 13.99, range [15.28, 121.88]